Protein AF-0000000081287206 (afdb_homodimer)

Nearest PDB structures (foldseek):
  1ydu-assembly1_A  TM=5.082E-01  e=2.421E-03  Arabidopsis thaliana
  1n7r-assembly1_A  TM=4.138E-01  e=2.067E+00  Streptococcus pneumoniae
  1n7n-assembly1_A  TM=4.144E-01  e=3.505E+00  Streptococcus pneumoniae
  1n7o-assembly1_A  TM=3.580E-01  e=2.192E+00  Streptococcus pneumoniae
  1n7q-assembly1_A  TM=4.158E-01  e=3.941E+00  Streptococcus pneumoniae

Sequence (354 aa):
MTSVLGLLCLFPLLIFSCCAGSWPEEDTPSVYEALAQYDFPVGLLPEGATGYDLNPSTGEFSAYLKGTCTFMLANTFHLKYESTMSGIITKDRLENLRGVHVKLVRLWLRIKEVRRDGDYLVFSVGFTTANFPVKDFSESPRCGCGFSCIDVAAEDDTGIDQNWQNLYVFMNSTVHFMTSVLGLLCLFPLLIFSCCAGSWPEEDTPSVYEALAQYDFPVGLLPEGATGYDLNPSTGEFSAYLKGTCTFMLANTFHLKYESTMSGIITKDRLENLRGVHVKLVRLWLRIKEVRRDGDYLVFSVGFTTANFPVKDFSESPRCGCGFSCIDVAAEDDTGIDQNWQNLYVFMNSTVHF

Structure (mmCIF, N/CA/C/O backbone):
data_AF-0000000081287206-model_v1
#
loop_
_entity.id
_entity.type
_entity.pdbx_description
1 polymer OLC1v1035646C1
#
loop_
_atom_site.group_PDB
_atom_site.id
_atom_site.type_symbol
_atom_site.label_atom_id
_atom_site.label_alt_id
_atom_site.label_comp_id
_atom_site.label_asym_id
_atom_site.label_entity_id
_atom_site.label_seq_id
_atom_site.pdbx_PDB_ins_code
_atom_site.Cartn_x
_atom_site.Cartn_y
_atom_site.Cartn_z
_atom_site.occupancy
_atom_site.B_iso_or_equiv
_atom_site.auth_seq_id
_atom_site.auth_comp_id
_atom_site.auth_asym_id
_atom_site.auth_atom_id
_atom_site.pdbx_PDB_model_num
ATOM 1 N N . MET A 1 1 ? 52.469 90.438 2.363 1 35.66 1 MET A N 1
ATOM 2 C CA . MET A 1 1 ? 52.281 89.312 3.283 1 35.66 1 MET A CA 1
ATOM 3 C C . MET A 1 1 ? 50.812 89.188 3.666 1 35.66 1 MET A C 1
ATOM 5 O O . MET A 1 1 ? 50.375 89.625 4.746 1 35.66 1 MET A O 1
ATOM 9 N N . THR A 1 2 ? 49.875 89.5 2.699 1 46.41 2 THR A N 1
ATOM 10 C CA . THR A 1 2 ? 48.438 89.562 2.875 1 46.41 2 THR A CA 1
ATOM 11 C C . THR A 1 2 ? 47.875 88.188 3.258 1 46.41 2 THR A C 1
ATOM 13 O O . THR A 1 2 ? 48.25 87.188 2.672 1 46.41 2 THR A O 1
ATOM 16 N N . SER A 1 3 ? 47.594 88 4.609 1 44.81 3 SER A N 1
ATOM 17 C CA . SER A 1 3 ? 47.062 86.875 5.367 1 44.81 3 SER A CA 1
ATOM 18 C C . SER A 1 3 ? 45.688 86.5 4.898 1 44.81 3 SER A C 1
ATOM 20 O O . SER A 1 3 ? 44.75 87.312 4.957 1 44.81 3 SER A O 1
ATOM 22 N N . VAL A 1 4 ? 45.562 85.75 3.768 1 46.06 4 VAL A N 1
ATOM 23 C CA . VAL A 1 4 ? 44.25 85.312 3.24 1 46.06 4 VAL A CA 1
ATOM 24 C C . VAL A 1 4 ? 43.562 84.375 4.266 1 46.06 4 VAL A C 1
ATOM 26 O O . VAL A 1 4 ? 44.094 83.375 4.645 1 46.06 4 VAL A O 1
ATOM 29 N N . LEU A 1 5 ? 42.875 85 5.262 1 43.88 5 LEU A N 1
ATOM 30 C CA . LEU A 1 5 ? 42.031 84.312 6.238 1 43.88 5 LEU A CA 1
ATOM 31 C C . LEU A 1 5 ? 41.031 83.375 5.543 1 43.88 5 LEU A C 1
ATOM 33 O O . LEU A 1 5 ? 40.188 83.875 4.777 1 43.88 5 LEU A O 1
ATOM 37 N N . GLY A 1 6 ? 41.438 82.25 5.012 1 44.09 6 GLY A N 1
ATOM 38 C CA . GLY A 1 6 ? 40.531 81.312 4.41 1 44.09 6 GLY A CA 1
ATOM 39 C C . GLY A 1 6 ? 39.375 80.875 5.34 1 44.09 6 GLY A C 1
ATOM 40 O O . GLY A 1 6 ? 39.625 80.438 6.465 1 44.09 6 GLY A O 1
ATOM 41 N N . LEU A 1 7 ? 38.219 81.562 5.215 1 43.78 7 LEU A N 1
ATOM 42 C CA . LEU A 1 7 ? 36.969 81.188 5.918 1 43.78 7 LEU A CA 1
ATOM 43 C C . LEU A 1 7 ? 36.594 79.75 5.699 1 43.78 7 LEU A C 1
ATOM 45 O O . LEU A 1 7 ? 36.312 79.312 4.57 1 43.78 7 LEU A O 1
ATOM 49 N N . LEU A 1 8 ? 37.156 78.812 6.473 1 43.09 8 LEU A N 1
ATOM 50 C CA . LEU A 1 8 ? 36.781 77.438 6.5 1 43.09 8 LEU A CA 1
ATOM 51 C C . LEU A 1 8 ? 35.312 77.25 6.824 1 43.09 8 LEU A C 1
ATOM 53 O O . LEU A 1 8 ? 34.844 77.625 7.91 1 43.09 8 LEU A O 1
ATOM 57 N N . CYS A 1 9 ? 34.406 77.438 5.801 1 41.75 9 CYS A N 1
ATOM 58 C CA . CYS A 1 9 ? 33 77.125 5.98 1 41.75 9 CYS A CA 1
ATOM 59 C C . CYS A 1 9 ? 32.812 75.75 6.516 1 41.75 9 CYS A C 1
ATOM 61 O O . CYS A 1 9 ? 33.25 74.75 5.898 1 41.75 9 CYS A O 1
ATOM 63 N N . LEU A 1 10 ? 32.688 75.625 7.797 1 42.06 10 LEU A N 1
ATOM 64 C CA . LEU A 1 10 ? 32.281 74.375 8.492 1 42.06 10 LEU A CA 1
ATOM 65 C C . LEU A 1 10 ? 30.906 73.938 7.98 1 42.06 10 LEU A C 1
ATOM 67 O O . LEU A 1 10 ? 29.891 74.562 8.203 1 42.06 10 LEU A O 1
ATOM 71 N N . PHE A 1 11 ? 30.875 73.312 6.777 1 42.66 11 PHE A N 1
ATOM 72 C CA . PHE A 1 11 ? 29.625 72.688 6.371 1 42.66 11 PHE A CA 1
ATOM 73 C C . PHE A 1 11 ? 29.156 71.688 7.43 1 42.66 11 PHE A C 1
ATOM 75 O O . PHE A 1 11 ? 29.906 70.812 7.852 1 42.66 11 PHE A O 1
ATOM 82 N N . PRO A 1 12 ? 28.047 72.062 8.18 1 47.31 12 PRO A N 1
ATOM 83 C CA . PRO A 1 12 ? 27.531 71.062 9.078 1 47.31 12 PRO A CA 1
ATOM 84 C C . PRO A 1 12 ? 27.141 69.75 8.352 1 47.31 12 PRO A C 1
ATOM 86 O O . PRO A 1 12 ? 26.406 69.812 7.367 1 47.31 12 PRO A O 1
ATOM 89 N N . LEU A 1 13 ? 28 68.75 8.375 1 44.97 13 LEU A N 1
ATOM 90 C CA . LEU A 1 13 ? 27.609 67.375 7.961 1 44.97 13 LEU A CA 1
ATOM 91 C C . LEU A 1 13 ? 26.328 66.938 8.68 1 44.97 13 LEU A C 1
ATOM 93 O O . LEU A 1 13 ? 26.344 66.812 9.906 1 44.97 13 LEU A O 1
ATOM 97 N N . LEU A 1 14 ? 25.141 67.438 8.148 1 42.5 14 LEU A N 1
ATOM 98 C CA . LEU A 1 14 ? 23.906 66.812 8.633 1 42.5 14 LEU A CA 1
ATOM 99 C C . LEU A 1 14 ? 23.969 65.312 8.562 1 42.5 14 LEU A C 1
ATOM 101 O O . LEU A 1 14 ? 24.078 64.75 7.477 1 42.5 14 LEU A O 1
ATOM 105 N N . ILE A 1 15 ? 24.469 64.688 9.594 1 43.66 15 ILE A N 1
ATOM 106 C CA . ILE A 1 15 ? 24.328 63.25 9.766 1 43.66 15 ILE A CA 1
ATOM 107 C C . ILE A 1 15 ? 22.844 62.875 9.703 1 43.66 15 ILE A C 1
ATOM 109 O O . ILE A 1 15 ? 22.062 63.281 10.562 1 43.66 15 ILE A O 1
ATOM 113 N N . PHE A 1 16 ? 22.281 62.719 8.484 1 39.78 16 PHE A N 1
ATOM 114 C CA . PHE A 1 16 ? 20.984 62.031 8.375 1 39.78 16 PHE A CA 1
ATOM 115 C C . PHE A 1 16 ? 21 60.719 9.141 1 39.78 16 PHE A C 1
ATOM 117 O O . PHE A 1 16 ? 21.75 59.812 8.805 1 39.78 16 PHE A O 1
ATOM 124 N N . SER A 1 17 ? 20.656 60.781 10.391 1 39.03 17 SER A N 1
ATOM 125 C CA . SER A 1 17 ? 20.344 59.531 11.094 1 39.03 17 SER A CA 1
ATOM 126 C C . SER A 1 17 ? 19.328 58.688 10.312 1 39.03 17 SER A C 1
ATOM 128 O O . SER A 1 17 ? 18.219 59.156 10.07 1 39.03 17 SER A O 1
ATOM 130 N N . CYS A 1 18 ? 19.797 57.906 9.367 1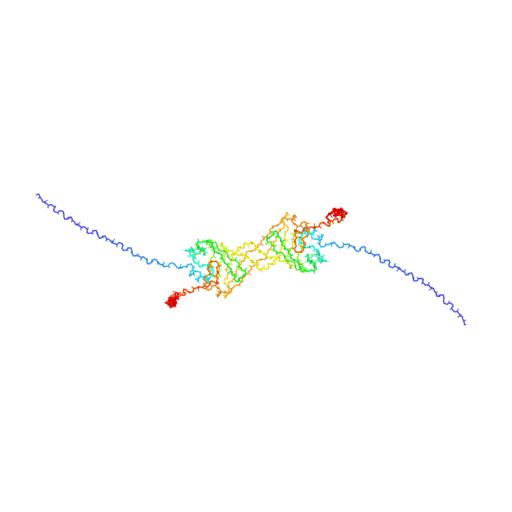 38.59 18 CYS A N 1
ATOM 131 C CA . CYS A 1 18 ? 18.922 56.875 8.82 1 38.59 18 CYS A CA 1
ATOM 132 C C . CYS A 1 18 ? 18.172 56.156 9.938 1 38.59 18 CYS A C 1
ATOM 134 O O . CYS A 1 18 ? 18.797 55.5 10.773 1 38.59 18 CYS A O 1
ATOM 136 N N . CYS A 1 19 ? 17.141 56.781 10.445 1 39.41 19 CYS A N 1
ATOM 137 C CA . CYS A 1 19 ? 16.219 56 11.266 1 39.41 19 CYS A CA 1
ATOM 138 C C . CYS A 1 19 ? 15.922 54.656 10.602 1 39.41 19 CYS A C 1
ATOM 140 O O . CYS A 1 19 ? 15.391 54.594 9.492 1 39.41 19 CYS A O 1
ATOM 142 N N . ALA A 1 20 ? 16.781 53.625 10.781 1 39.38 20 ALA A N 1
ATOM 143 C CA . ALA A 1 20 ? 16.359 52.281 10.508 1 39.38 20 ALA A CA 1
ATOM 144 C C . ALA A 1 20 ? 14.953 52 11.062 1 39.38 20 ALA A C 1
ATOM 146 O O . ALA A 1 20 ? 14.75 52 12.281 1 39.38 20 ALA A O 1
ATOM 147 N N . GLY A 1 21 ? 13.938 52.625 10.445 1 38.56 21 GLY A N 1
ATOM 148 C CA . GLY A 1 21 ? 12.641 52.094 10.812 1 38.56 21 GLY A CA 1
ATOM 149 C C . GLY A 1 21 ? 12.641 50.562 10.898 1 38.56 21 GLY A C 1
ATOM 150 O O . GLY A 1 21 ? 13.188 49.906 10.031 1 38.56 21 GLY A O 1
ATOM 151 N N . SER A 1 22 ? 12.68 50.062 12.078 1 38.56 22 SER A N 1
ATOM 152 C CA . SER A 1 22 ? 12.344 48.656 12.219 1 38.56 22 SER A CA 1
ATOM 153 C C . SER A 1 22 ? 11.164 48.281 11.328 1 38.56 22 SER A C 1
ATOM 155 O O . SER A 1 22 ? 10.07 48.844 11.477 1 38.56 22 SER A O 1
ATOM 157 N N . TRP A 1 23 ? 11.344 48.156 9.992 1 41.16 23 TRP A N 1
ATOM 158 C CA . TRP A 1 23 ? 10.219 47.5 9.328 1 41.16 23 TRP A CA 1
ATOM 159 C C . TRP A 1 23 ? 9.547 46.469 10.258 1 41.16 23 TRP A C 1
ATOM 161 O O . TRP A 1 23 ? 10.227 45.812 11.039 1 41.16 23 TRP A O 1
ATOM 171 N N . PRO A 1 24 ? 8.398 46.719 10.758 1 41.56 24 PRO A N 1
ATOM 172 C CA . PRO A 1 24 ? 7.793 45.625 11.5 1 41.56 24 PRO A CA 1
ATOM 173 C C . PRO A 1 24 ? 8.172 44.25 10.945 1 41.56 24 PRO A C 1
ATOM 175 O O . PRO A 1 24 ? 8.328 44.094 9.727 1 41.56 24 PRO A O 1
ATOM 178 N N . GLU A 1 25 ? 9.141 43.5 11.477 1 44.5 25 GLU A N 1
ATOM 179 C CA . GLU A 1 25 ? 9.266 42.094 11.094 1 44.5 25 GLU A CA 1
ATOM 180 C C . GLU A 1 25 ? 7.938 41.531 10.57 1 44.5 25 GLU A C 1
ATOM 182 O O . GLU A 1 25 ? 6.961 41.438 11.312 1 44.5 25 GLU A O 1
ATOM 187 N N . GLU A 1 26 ? 7.324 42 9.555 1 49.69 26 GLU A N 1
ATOM 188 C CA . GLU A 1 26 ? 6.117 41.406 8.984 1 49.69 26 GLU A CA 1
ATOM 189 C C . GLU A 1 26 ? 5.977 39.938 9.391 1 49.69 26 GLU A C 1
ATOM 191 O O . GLU A 1 26 ? 6.891 39.156 9.172 1 49.69 26 GLU A O 1
ATOM 196 N N . ASP A 1 27 ? 5.375 39.594 10.492 1 64.88 27 ASP A N 1
ATOM 197 C CA . ASP A 1 27 ? 5.164 38.344 11.219 1 64.88 27 ASP A CA 1
ATOM 198 C C . ASP A 1 27 ? 4.891 37.188 10.258 1 64.88 27 ASP A C 1
ATOM 200 O O . ASP A 1 27 ? 3.883 37.188 9.547 1 64.88 27 ASP A O 1
ATOM 204 N N . THR A 1 28 ? 5.812 36.594 9.539 1 79.88 28 THR A N 1
ATOM 205 C CA . THR A 1 28 ? 5.668 35.438 8.664 1 79.88 28 THR A CA 1
ATOM 206 C C . THR A 1 28 ? 4.746 34.406 9.297 1 79.88 28 THR A C 1
ATOM 208 O O . THR A 1 28 ? 4.902 34.062 10.469 1 79.88 28 THR A O 1
ATOM 211 N N . PRO A 1 29 ? 3.613 34.219 8.586 1 92.06 29 PRO A N 1
ATOM 212 C CA . PRO A 1 29 ? 2.705 33.188 9.109 1 92.06 29 PRO A CA 1
ATOM 213 C C . PRO A 1 29 ? 3.422 31.891 9.484 1 92.06 29 PRO A C 1
ATOM 215 O O . PRO A 1 29 ? 4.48 31.594 8.93 1 92.06 29 PRO A O 1
ATOM 218 N N . SER A 1 30 ? 2.924 31.25 10.531 1 95.19 30 SER A N 1
ATOM 219 C CA . SER A 1 30 ? 3.426 29.922 10.852 1 95.19 30 SER A CA 1
ATOM 220 C C . SER A 1 30 ? 3.141 28.938 9.727 1 95.19 30 SER A C 1
ATOM 222 O O . SER A 1 30 ? 2.328 29.219 8.844 1 95.19 30 SER A O 1
ATOM 224 N N . VAL A 1 31 ? 3.799 27.875 9.742 1 97.12 31 VAL A N 1
ATOM 225 C CA . VAL A 1 31 ? 3.572 26.859 8.727 1 97.12 31 VAL A CA 1
ATOM 226 C C . VAL A 1 31 ? 2.127 26.375 8.789 1 97.12 31 VAL A C 1
ATOM 228 O O . VAL A 1 31 ? 1.52 26.062 7.766 1 97.12 31 VAL A O 1
ATOM 231 N N . TYR A 1 32 ? 1.53 26.328 9.953 1 97.56 32 TYR A N 1
ATOM 232 C CA . TYR A 1 32 ? 0.148 25.906 10.141 1 97.56 32 TYR A CA 1
ATOM 233 C C . TYR A 1 32 ? -0.819 26.906 9.508 1 97.56 32 TYR A C 1
ATOM 235 O O . TYR A 1 32 ? -1.785 26.5 8.852 1 97.56 32 TYR A O 1
ATOM 243 N N . GLU A 1 33 ? -0.513 28.141 9.734 1 96.19 33 GLU A N 1
ATOM 244 C CA . GLU A 1 33 ? -1.31 29.188 9.086 1 96.19 33 GLU A CA 1
ATOM 245 C C . GLU A 1 33 ? -1.146 29.141 7.57 1 96.19 33 GLU A C 1
ATOM 247 O O . GLU A 1 33 ? -2.105 29.375 6.828 1 96.19 33 GLU A O 1
ATOM 252 N N . ALA A 1 34 ? 0.049 28.922 7.188 1 96.25 34 ALA A N 1
ATOM 253 C CA . ALA A 1 34 ? 0.295 28.828 5.75 1 96.25 34 ALA A CA 1
ATOM 254 C C . ALA A 1 34 ? -0.522 27.688 5.141 1 96.25 34 ALA A C 1
ATOM 256 O O . ALA A 1 34 ? -1.119 27.844 4.074 1 96.25 34 ALA A O 1
ATOM 257 N N . LEU A 1 35 ? -0.544 26.5 5.758 1 97.31 35 LEU A N 1
ATOM 258 C CA . LEU A 1 35 ? -1.351 25.375 5.297 1 97.31 35 LEU A CA 1
ATOM 259 C C . LEU A 1 35 ? -2.814 25.766 5.156 1 97.31 35 LEU A C 1
ATOM 261 O O . LEU A 1 35 ? -3.463 25.438 4.164 1 97.31 35 LEU A O 1
ATOM 265 N N . ALA A 1 36 ? -3.287 26.547 6.117 1 96.62 36 ALA A N 1
ATOM 266 C CA . ALA A 1 36 ? -4.688 26.953 6.125 1 96.62 36 ALA A CA 1
ATOM 267 C C . ALA A 1 36 ? -5.004 27.844 4.93 1 96.62 36 ALA A C 1
ATOM 269 O O . ALA A 1 36 ? -6.113 27.812 4.395 1 96.62 36 ALA A O 1
ATOM 270 N N . GLN A 1 37 ? -4.078 28.641 4.551 1 95.81 37 GLN A N 1
ATOM 271 C CA . GLN A 1 37 ? -4.273 29.516 3.406 1 95.81 37 GLN A CA 1
ATOM 272 C C . GLN A 1 37 ? -4.508 28.719 2.127 1 95.81 37 GLN A C 1
ATOM 274 O O . GLN A 1 37 ? -5.113 29.219 1.179 1 95.81 37 GLN A O 1
ATOM 279 N N . TYR A 1 38 ? -4.035 27.547 2.131 1 97.19 38 TYR A N 1
ATOM 280 C CA . TYR A 1 38 ? -4.223 26.688 0.966 1 97.19 38 TYR A CA 1
ATOM 281 C C . TYR A 1 38 ? -5.301 25.641 1.229 1 97.19 38 TYR A C 1
ATOM 283 O O . TYR A 1 38 ? -5.367 24.625 0.533 1 97.19 38 TYR A O 1
ATOM 291 N N . ASP A 1 39 ? -6.047 25.812 2.289 1 97.62 39 ASP A N 1
ATOM 292 C CA . ASP A 1 39 ? -7.246 25.047 2.641 1 97.62 39 ASP A CA 1
ATOM 293 C C . ASP A 1 39 ? -6.887 23.703 3.25 1 97.62 39 ASP A C 1
ATOM 295 O O . ASP A 1 39 ? -7.652 22.734 3.135 1 97.62 39 ASP A O 1
ATOM 299 N N . PHE A 1 40 ? -5.723 23.609 3.836 1 98.25 40 PHE A N 1
ATOM 300 C CA . PHE A 1 40 ? -5.355 22.406 4.555 1 98.25 40 PHE A CA 1
ATOM 301 C C . PHE A 1 40 ? -5.453 22.609 6.062 1 98.25 40 PHE A C 1
ATOM 303 O O . PHE A 1 40 ? -5.113 23.688 6.562 1 98.25 40 PHE A O 1
ATOM 310 N N . PRO A 1 41 ? -5.938 21.578 6.734 1 97.5 41 PRO A N 1
ATOM 311 C CA . PRO A 1 41 ? -5.996 21.688 8.195 1 97.5 41 PRO A CA 1
ATOM 312 C C . PRO A 1 41 ? -4.613 21.625 8.844 1 97.5 41 PRO A C 1
ATOM 314 O O . PRO A 1 41 ? -3.691 21.031 8.289 1 97.5 41 PRO A O 1
ATOM 317 N N . VAL A 1 42 ? -4.512 22.156 10 1 97.06 42 VAL A N 1
ATOM 318 C CA . VAL A 1 42 ? -3.236 22.219 10.703 1 97.06 42 VAL A CA 1
ATOM 319 C C . VAL A 1 42 ? -2.766 20.812 11.039 1 97.06 42 VAL A C 1
ATOM 321 O O . VAL A 1 42 ? -1.563 20.547 11.141 1 97.06 42 VAL A O 1
ATOM 324 N N . GLY A 1 43 ? -3.729 19.844 11.141 1 97.06 43 GLY A N 1
ATOM 325 C CA . GLY A 1 43 ? -3.439 18.484 11.562 1 97.06 43 GLY A CA 1
ATOM 326 C C . GLY A 1 43 ? -2.721 17.672 10.508 1 97.06 43 GLY A C 1
ATOM 327 O O . GLY A 1 43 ? -2.309 16.531 10.758 1 97.06 43 GLY A O 1
ATOM 328 N N . LEU A 1 44 ? -2.537 18.266 9.312 1 97.62 44 LEU A N 1
ATOM 329 C CA . LEU A 1 44 ? -1.744 17.609 8.281 1 97.62 44 LEU A CA 1
ATOM 330 C C . LEU A 1 44 ? -0.282 17.516 8.703 1 97.62 44 LEU A C 1
ATOM 332 O O . LEU A 1 44 ? 0.448 16.641 8.227 1 97.62 44 LEU A O 1
ATOM 336 N N . LEU A 1 45 ? 0.146 18.422 9.578 1 97.81 45 LEU A N 1
ATOM 337 C CA . LEU A 1 45 ? 1.509 18.438 10.102 1 97.81 45 LEU A CA 1
ATOM 338 C C . LEU A 1 45 ? 1.52 18.172 11.602 1 97.81 45 LEU A C 1
ATOM 340 O O . LEU A 1 45 ? 0.677 18.703 12.336 1 97.81 45 LEU A O 1
ATOM 344 N N . PRO A 1 46 ? 2.527 17.375 12.023 1 97.19 46 PRO A N 1
ATOM 345 C CA . PRO A 1 46 ? 2.682 17.219 13.469 1 97.19 46 PRO A CA 1
ATOM 346 C C . PRO A 1 46 ? 3.014 18.547 14.164 1 97.19 46 PRO A C 1
ATOM 348 O O . PRO A 1 46 ? 3.514 19.469 13.523 1 97.19 46 PRO A O 1
ATOM 351 N N . GLU A 1 47 ? 2.721 18.516 15.453 1 95.75 47 GLU A N 1
ATOM 352 C CA . GLU A 1 47 ? 3.113 19.672 16.25 1 95.75 47 GLU A CA 1
ATOM 353 C C . GLU A 1 47 ? 4.629 19.828 16.297 1 95.75 47 GLU A C 1
ATOM 355 O O . GLU A 1 47 ? 5.363 18.844 16.172 1 95.75 47 GLU A O 1
ATOM 360 N N . GLY A 1 48 ? 5.02 21.125 16.438 1 94.06 48 GLY A N 1
ATOM 361 C CA . GLY A 1 48 ? 6.426 21.359 16.734 1 94.06 48 GLY A CA 1
ATOM 362 C C . GLY A 1 48 ? 7.242 21.688 15.492 1 94.06 48 GLY A C 1
ATOM 363 O O . GLY A 1 48 ? 8.469 21.594 15.516 1 94.06 48 GLY A O 1
ATOM 364 N N . ALA A 1 49 ? 6.574 22.047 14.461 1 96.75 49 ALA A N 1
ATOM 365 C CA . ALA A 1 49 ? 7.316 22.484 13.281 1 96.75 49 ALA A CA 1
ATOM 366 C C . ALA A 1 49 ? 8.211 23.688 13.617 1 96.75 49 ALA A C 1
ATOM 368 O O . ALA A 1 49 ? 7.801 24.578 14.352 1 96.75 49 ALA A O 1
ATOM 369 N N . THR A 1 50 ? 9.414 23.703 13.078 1 96.44 50 THR A N 1
ATOM 370 C CA . THR A 1 50 ? 10.398 24.719 13.422 1 96.44 50 THR A CA 1
ATOM 371 C C . THR A 1 50 ? 10.461 25.797 12.352 1 96.44 50 THR A C 1
ATOM 373 O O . THR A 1 50 ? 11.047 26.859 12.562 1 96.44 50 THR A O 1
ATOM 376 N N . GLY A 1 51 ? 9.906 25.562 11.258 1 96.38 51 GLY A N 1
ATOM 377 C CA . GLY A 1 51 ? 9.922 26.531 10.164 1 96.38 51 GLY A CA 1
ATOM 378 C C . GLY A 1 51 ? 9.414 25.953 8.859 1 96.38 51 GLY A C 1
ATOM 379 O O . GLY A 1 51 ? 8.898 24.828 8.82 1 96.38 51 GLY A O 1
ATOM 380 N N . TYR A 1 52 ? 9.43 26.844 7.824 1 98.12 52 TYR A N 1
ATOM 381 C CA . TYR A 1 52 ? 9.016 26.391 6.496 1 98.12 52 TYR A CA 1
ATOM 382 C C . TYR A 1 52 ? 9.539 27.344 5.418 1 98.12 52 TYR A C 1
ATOM 384 O O . TYR A 1 52 ? 9.945 28.469 5.711 1 98.12 52 TYR A O 1
ATOM 392 N N . ASP A 1 53 ? 9.641 26.781 4.195 1 98 53 ASP A N 1
ATOM 393 C CA . ASP A 1 53 ? 9.867 27.547 2.973 1 98 53 ASP A CA 1
ATOM 394 C C . ASP A 1 53 ? 8.68 27.406 2.016 1 98 53 ASP A C 1
ATOM 396 O O . ASP A 1 53 ? 8.117 26.328 1.863 1 98 53 ASP A O 1
ATOM 400 N N . LEU A 1 54 ? 8.32 28.609 1.427 1 97.5 54 LEU A N 1
ATOM 401 C CA . LEU A 1 54 ? 7.238 28.609 0.446 1 97.5 54 LEU A CA 1
ATOM 402 C C . LEU A 1 54 ? 7.52 29.594 -0.678 1 97.5 54 LEU A C 1
ATOM 404 O O . LEU A 1 54 ? 7.809 30.766 -0.42 1 97.5 54 LEU A O 1
ATOM 408 N N . ASN A 1 55 ? 7.492 29.062 -1.85 1 97.31 55 ASN A N 1
ATOM 409 C CA . ASN A 1 55 ? 7.492 29.906 -3.041 1 97.31 55 ASN A CA 1
ATOM 410 C C . ASN A 1 55 ? 6.09 30.031 -3.633 1 97.31 55 ASN A C 1
ATOM 412 O O . ASN A 1 55 ? 5.605 29.125 -4.297 1 97.31 55 ASN A O 1
ATOM 416 N N . PRO A 1 56 ? 5.484 31.109 -3.393 1 93.81 56 PRO A N 1
ATOM 417 C CA . PRO A 1 56 ? 4.086 31.219 -3.807 1 93.81 56 PRO A CA 1
ATOM 418 C C . PRO A 1 56 ? 3.91 31.172 -5.32 1 93.81 56 PRO A C 1
ATOM 420 O O . PRO A 1 56 ? 2.822 30.859 -5.809 1 93.81 56 PRO A O 1
ATOM 423 N N . SER A 1 57 ? 4.902 31.438 -6.055 1 95.31 57 SER A N 1
ATOM 424 C CA . SER A 1 57 ? 4.816 31.453 -7.512 1 95.31 57 SER A CA 1
ATOM 425 C C . SER A 1 57 ? 4.82 30.031 -8.07 1 95.31 57 SER A C 1
ATOM 427 O O . SER A 1 57 ? 4.109 29.734 -9.039 1 95.31 57 SER A O 1
ATOM 429 N N . THR A 1 58 ? 5.559 29.172 -7.441 1 96.31 58 THR A N 1
ATOM 430 C CA . THR A 1 58 ? 5.703 27.828 -7.969 1 96.31 58 THR A CA 1
ATOM 431 C C . THR A 1 58 ? 4.93 26.828 -7.117 1 96.31 58 THR A C 1
ATOM 433 O O . THR A 1 58 ? 4.633 25.719 -7.566 1 96.31 58 THR A O 1
ATOM 436 N N . GLY A 1 59 ? 4.699 27.203 -5.926 1 97.5 59 GLY A N 1
ATOM 437 C CA . GLY A 1 59 ? 4.039 26.312 -4.992 1 97.5 59 GLY A CA 1
ATOM 438 C C . GLY A 1 59 ? 5.004 25.438 -4.211 1 97.5 59 GLY A C 1
ATOM 439 O O . GLY A 1 59 ? 4.59 24.656 -3.354 1 97.5 59 GLY A O 1
ATOM 440 N N . GLU A 1 60 ? 6.301 25.531 -4.57 1 98.38 60 GLU A N 1
ATOM 441 C CA . GLU A 1 60 ? 7.293 24.734 -3.846 1 98.38 60 GLU A CA 1
ATOM 442 C C . GLU A 1 60 ? 7.223 25 -2.346 1 98.38 60 GLU A C 1
ATOM 444 O O . GLU A 1 60 ? 7.254 26.156 -1.916 1 98.38 60 GLU A O 1
ATOM 449 N N . PHE A 1 61 ? 7.113 23.953 -1.602 1 98.06 61 PHE A N 1
ATOM 450 C CA . PHE A 1 61 ? 6.844 24.047 -0.172 1 98.06 61 PHE A CA 1
ATOM 451 C C . PHE A 1 61 ? 7.684 23.047 0.61 1 98.06 61 PHE A C 1
ATOM 453 O O . PHE A 1 61 ? 7.844 21.906 0.189 1 98.06 61 PHE A O 1
ATOM 460 N N . SER A 1 62 ? 8.242 23.438 1.719 1 98.56 62 SER A N 1
ATOM 461 C CA . SER A 1 62 ? 8.922 22.562 2.67 1 98.56 62 SER A CA 1
ATOM 462 C C . SER A 1 62 ? 8.594 22.953 4.109 1 98.56 62 SER A C 1
ATOM 464 O O . SER A 1 62 ? 8.594 24.141 4.449 1 98.56 62 SER A O 1
ATOM 466 N N . ALA A 1 63 ? 8.305 22 4.875 1 98.5 63 ALA A N 1
ATOM 467 C CA . ALA A 1 63 ? 8.125 22.188 6.312 1 98.5 63 ALA A CA 1
ATOM 468 C C . ALA A 1 63 ? 9.188 21.422 7.098 1 98.5 63 ALA A C 1
ATOM 470 O O . ALA A 1 63 ? 9.586 20.312 6.703 1 98.5 63 ALA A O 1
ATOM 471 N N . TYR A 1 64 ? 9.625 21.984 8.18 1 98.44 64 TYR A N 1
ATOM 472 C CA . TYR A 1 64 ? 10.727 21.422 8.961 1 98.44 64 TYR A CA 1
ATOM 473 C C . TYR A 1 64 ? 10.258 21.031 10.359 1 98.44 64 TYR A C 1
ATOM 475 O O . TYR A 1 64 ? 9.57 21.812 11.023 1 98.44 64 TYR A O 1
ATOM 483 N N . LEU A 1 65 ? 10.641 19.844 10.742 1 97.56 65 LEU A N 1
ATOM 484 C CA . LEU A 1 65 ? 10.414 19.328 12.086 1 97.56 65 LEU A CA 1
ATOM 485 C C . LEU A 1 65 ? 11.734 19.141 12.82 1 97.56 65 LEU A C 1
ATOM 487 O O . LEU A 1 65 ? 12.805 19.172 12.203 1 97.56 65 LEU A O 1
ATOM 491 N N . LYS A 1 66 ? 11.594 19.062 14.156 1 95.62 66 LYS A N 1
ATOM 492 C CA . LYS A 1 66 ? 12.797 18.891 14.969 1 95.62 66 LYS A CA 1
ATOM 493 C C . LYS A 1 66 ? 13.453 17.531 14.711 1 95.62 66 LYS A C 1
ATOM 495 O O . LYS A 1 66 ? 14.664 17.391 14.883 1 95.62 66 LYS A O 1
ATOM 500 N N . GLY A 1 67 ? 12.719 16.562 14.367 1 96.75 67 GLY A N 1
ATOM 501 C CA . GLY A 1 67 ? 13.148 15.203 14.086 1 96.75 67 GLY A CA 1
ATOM 502 C C . GLY A 1 67 ? 12.062 14.359 13.445 1 96.75 67 GLY A C 1
ATOM 503 O O . GLY A 1 67 ? 11.031 14.891 13.016 1 96.75 67 GLY A O 1
ATOM 504 N N . THR A 1 68 ? 12.406 13.164 13.25 1 97.88 68 THR A N 1
ATOM 505 C CA . THR A 1 68 ? 11.406 12.234 12.734 1 97.88 68 THR A CA 1
ATOM 506 C C . THR A 1 68 ? 10.242 12.109 13.703 1 97.88 68 THR A C 1
ATOM 508 O O . THR A 1 68 ? 10.438 12.055 14.922 1 97.88 68 THR A O 1
ATOM 511 N N . CYS A 1 69 ? 9.117 12.078 13.164 1 98 69 CYS A N 1
ATOM 512 C CA . CYS A 1 69 ? 7.902 11.945 13.961 1 98 69 CYS A CA 1
ATOM 513 C C . CYS A 1 69 ? 7.066 10.758 13.492 1 98 69 CYS A C 1
ATOM 515 O O . CYS A 1 69 ? 6.797 10.617 12.297 1 98 69 CYS A O 1
ATOM 517 N N . THR A 1 70 ? 6.66 9.891 14.414 1 97.06 70 THR A N 1
ATOM 518 C CA . THR A 1 70 ? 5.793 8.758 14.102 1 97.06 70 THR A CA 1
ATOM 519 C C . THR A 1 70 ? 4.578 8.742 15.023 1 97.06 70 THR A C 1
ATOM 521 O O . THR A 1 70 ? 4.664 9.148 16.188 1 97.06 70 THR A O 1
ATOM 524 N N . PHE A 1 71 ? 3.469 8.305 14.477 1 94.44 71 PHE A N 1
ATOM 525 C CA . PHE A 1 71 ? 2.27 8.109 15.281 1 94.44 71 PHE A CA 1
ATOM 526 C C . PHE A 1 71 ? 1.26 7.238 14.547 1 94.44 71 PHE A C 1
ATOM 528 O O . PHE A 1 71 ? 1.407 6.98 13.344 1 94.44 71 PHE A O 1
ATOM 535 N N . MET A 1 72 ? 0.251 6.816 15.297 1 92.25 72 MET A N 1
ATOM 536 C CA . MET A 1 72 ? -0.815 5.996 14.734 1 92.25 72 MET A CA 1
ATOM 537 C C . MET A 1 72 ? -2.02 6.855 14.359 1 92.25 72 MET A C 1
ATOM 539 O O . MET A 1 72 ? -2.418 7.738 15.117 1 92.25 72 MET A O 1
ATOM 543 N N . LEU A 1 73 ? -2.467 6.703 13.164 1 90.75 73 LEU A N 1
ATOM 544 C CA . LEU A 1 73 ? -3.705 7.328 12.719 1 90.75 73 LEU A CA 1
ATOM 545 C C . LEU A 1 73 ? -4.828 6.301 12.609 1 90.75 73 LEU A C 1
ATOM 547 O O . LEU A 1 73 ? -4.664 5.262 11.969 1 90.75 73 LEU A O 1
ATOM 551 N N . ALA A 1 74 ? -5.945 6.566 13.273 1 84.94 74 ALA A N 1
ATOM 552 C CA . ALA A 1 74 ? -7.152 5.742 13.203 1 84.94 74 ALA A CA 1
ATOM 553 C C . ALA A 1 74 ? -6.848 4.297 13.578 1 84.94 74 ALA A C 1
ATOM 555 O O . ALA A 1 74 ? -7.441 3.367 13.023 1 84.94 74 ALA A O 1
ATOM 556 N N . ASN A 1 75 ? -5.824 4.043 14.281 1 81.19 75 ASN A N 1
ATOM 557 C CA . ASN A 1 75 ? -5.445 2.732 14.805 1 81.19 75 ASN A CA 1
ATOM 558 C C . ASN A 1 75 ? -5.082 1.769 13.672 1 81.19 75 ASN A C 1
ATOM 560 O O . ASN A 1 75 ? -5.031 0.555 13.883 1 81.19 75 ASN A O 1
ATOM 564 N N . THR A 1 76 ? -4.941 2.252 12.523 1 83.56 76 THR A N 1
ATOM 565 C CA . THR A 1 76 ? -4.719 1.385 11.375 1 83.56 76 THR A CA 1
ATOM 566 C C . THR A 1 76 ? -3.492 1.841 10.586 1 83.56 76 THR A C 1
ATOM 568 O O . THR A 1 76 ? -2.758 1.017 10.039 1 83.56 76 THR A O 1
ATOM 571 N N . PHE A 1 77 ? -3.219 3.088 10.703 1 90.19 77 PHE A N 1
ATOM 572 C CA . PHE A 1 77 ? -2.145 3.656 9.898 1 90.19 77 PHE A CA 1
ATOM 573 C C . PHE A 1 77 ? -1.018 4.172 10.781 1 90.19 77 PHE A C 1
ATOM 575 O O . PHE A 1 77 ? -1.248 4.988 11.68 1 90.19 77 PHE A O 1
ATOM 582 N N . HIS A 1 78 ? 0.122 3.645 10.531 1 92.56 78 HIS A N 1
ATOM 583 C CA . HIS A 1 78 ? 1.315 4.23 11.133 1 92.56 78 HIS A CA 1
ATOM 584 C C . HIS A 1 78 ? 1.942 5.27 10.211 1 92.56 78 HIS A C 1
ATOM 586 O O . HIS A 1 78 ? 2.385 4.938 9.102 1 92.56 78 HIS A O 1
ATOM 592 N N . LEU A 1 79 ? 1.968 6.48 10.766 1 96 79 LEU A N 1
ATOM 593 C CA . LEU A 1 79 ? 2.512 7.57 9.961 1 96 79 LEU A CA 1
ATOM 594 C C . LEU A 1 79 ? 3.92 7.934 10.422 1 96 79 LEU A C 1
ATOM 596 O O . LEU A 1 79 ? 4.211 7.922 11.617 1 96 79 LEU A O 1
ATOM 600 N N . LYS A 1 80 ? 4.738 8.25 9.43 1 97.25 80 LYS A N 1
ATOM 601 C CA . LYS A 1 80 ? 6.102 8.711 9.672 1 97.25 80 LYS A CA 1
ATOM 602 C C . LYS A 1 80 ? 6.402 9.984 8.883 1 97.25 80 LYS A C 1
ATOM 604 O O . LYS A 1 80 ? 6.234 10.008 7.66 1 97.25 80 LYS A O 1
ATOM 609 N N . TYR A 1 81 ? 6.785 10.938 9.617 1 97.94 81 TYR A N 1
ATOM 610 C CA . TYR A 1 81 ? 7.324 12.172 9.047 1 97.94 81 TYR A CA 1
ATOM 611 C C . TYR A 1 81 ? 8.836 12.25 9.242 1 97.94 81 TYR A C 1
ATOM 613 O O . TYR A 1 81 ? 9.328 12.102 10.359 1 97.94 81 TYR A O 1
ATOM 621 N N . GLU A 1 82 ? 9.43 12.508 8.125 1 98.19 82 GLU A N 1
ATOM 622 C CA . GLU A 1 82 ? 10.844 12.867 8.242 1 98.19 82 GLU A CA 1
ATOM 623 C C . GLU A 1 82 ? 11 14.297 8.758 1 98.19 82 GLU A C 1
ATOM 625 O O . GLU A 1 82 ? 10.016 15.016 8.93 1 98.19 82 GLU A O 1
ATOM 630 N N . SER A 1 83 ? 12.273 14.68 9.023 1 98.19 83 SER A N 1
ATOM 631 C CA . SER A 1 83 ? 12.531 16.031 9.539 1 98.19 83 SER A CA 1
ATOM 632 C C . SER A 1 83 ? 12.117 17.094 8.531 1 98.19 83 SER A C 1
ATOM 634 O O . SER A 1 83 ? 11.898 18.25 8.898 1 98.19 83 SER A O 1
ATOM 636 N N . THR A 1 84 ? 12.086 16.688 7.328 1 98.31 84 THR A N 1
ATOM 637 C CA . THR A 1 84 ? 11.633 17.609 6.281 1 98.31 84 THR A CA 1
ATOM 638 C C . THR A 1 84 ? 10.516 16.969 5.457 1 98.31 84 THR A C 1
ATOM 640 O O . THR A 1 84 ? 10.656 15.844 4.977 1 98.31 84 THR A O 1
ATOM 643 N N . MET A 1 85 ? 9.422 17.625 5.402 1 98.25 85 MET A N 1
ATOM 644 C CA . MET A 1 85 ? 8.352 17.297 4.465 1 98.25 85 MET A CA 1
ATOM 645 C C . MET A 1 85 ? 8.297 18.312 3.328 1 98.25 85 MET A C 1
ATOM 647 O O . MET A 1 85 ? 8.258 19.531 3.57 1 98.25 85 MET A O 1
ATOM 651 N N . SER A 1 86 ? 8.281 17.875 2.078 1 98.5 86 SER A N 1
ATOM 652 C CA . SER A 1 86 ? 8.289 18.812 0.96 1 98.5 86 SER A CA 1
ATOM 653 C C . SER A 1 86 ? 7.324 18.359 -0.136 1 98.5 86 SER A C 1
ATOM 655 O O . SER A 1 86 ? 6.855 17.219 -0.135 1 98.5 86 SER A O 1
ATOM 657 N N . GLY A 1 87 ? 7.012 19.344 -1.024 1 98.44 87 GLY A N 1
ATOM 658 C CA . GLY A 1 87 ? 6.133 19.094 -2.16 1 98.44 87 GLY A CA 1
ATOM 659 C C . GLY A 1 87 ? 5.75 20.359 -2.9 1 98.44 87 GLY A C 1
ATOM 660 O O . GLY A 1 87 ? 6.457 21.375 -2.818 1 98.44 87 GLY A O 1
ATOM 661 N N . ILE A 1 88 ? 4.781 20.25 -3.752 1 98.56 88 ILE A N 1
ATOM 662 C CA . ILE A 1 88 ? 4.18 21.375 -4.457 1 98.56 88 ILE A CA 1
ATOM 663 C C . ILE A 1 88 ? 2.77 21.625 -3.926 1 98.56 88 ILE A C 1
ATOM 665 O O . ILE A 1 88 ? 1.897 20.75 -4.039 1 98.56 88 ILE A O 1
ATOM 669 N N . ILE A 1 89 ? 2.574 22.781 -3.363 1 98.12 89 ILE A N 1
ATOM 670 C CA . ILE A 1 89 ? 1.293 23.078 -2.729 1 98.12 89 ILE A CA 1
ATOM 671 C C . ILE A 1 89 ? 0.502 24.047 -3.594 1 98.12 89 ILE A C 1
ATOM 673 O O . ILE A 1 89 ? 1.054 25.031 -4.09 1 98.12 89 ILE A O 1
ATOM 677 N N . THR A 1 90 ? -0.664 23.734 -3.922 1 97.5 90 THR A N 1
ATOM 678 C CA . THR A 1 90 ? -1.701 24.578 -4.488 1 97.5 90 THR A CA 1
ATOM 679 C C . THR A 1 90 ? -2.986 24.484 -3.672 1 97.5 90 THR A C 1
ATOM 681 O O . THR A 1 90 ? -3.061 23.719 -2.707 1 97.5 90 THR A O 1
ATOM 684 N N . LYS A 1 91 ? -3.857 25.375 -3.943 1 97.25 91 LYS A N 1
ATOM 685 C CA . LYS A 1 91 ? -5.113 25.281 -3.203 1 97.25 91 LYS A CA 1
ATOM 686 C C . LYS A 1 91 ? -5.699 23.875 -3.301 1 97.25 91 LYS A C 1
ATOM 688 O O . LYS A 1 91 ? -5.836 23.328 -4.398 1 97.25 91 LYS A O 1
ATOM 693 N N . ASP A 1 92 ? -6 23.203 -2.215 1 97.12 92 ASP A N 1
ATOM 694 C CA . ASP A 1 92 ? -6.688 21.922 -2.051 1 97.12 92 ASP A CA 1
ATOM 695 C C . ASP A 1 92 ? -5.809 20.766 -2.518 1 97.12 92 ASP A C 1
ATOM 697 O O . ASP A 1 92 ? -6.285 19.641 -2.672 1 97.12 92 ASP A O 1
ATOM 701 N N . ARG A 1 93 ? -4.59 21.031 -2.795 1 97.62 93 ARG A N 1
ATOM 702 C CA . ARG A 1 93 ? -3.775 19.938 -3.324 1 97.62 93 ARG A CA 1
ATOM 703 C C . ARG A 1 93 ? -2.318 20.094 -2.9 1 97.62 93 ARG A C 1
ATOM 705 O O . ARG A 1 93 ? -1.747 21.172 -2.992 1 97.62 93 ARG A O 1
ATOM 712 N N . LEU A 1 94 ? -1.74 19.062 -2.297 1 98.19 94 LEU A N 1
ATOM 713 C CA . LEU A 1 94 ? -0.321 18.891 -2.002 1 98.19 94 LEU A CA 1
ATOM 714 C C . LEU A 1 94 ? 0.248 17.672 -2.725 1 98.19 94 LEU A C 1
ATOM 716 O O . LEU A 1 94 ? -0.024 16.531 -2.342 1 98.19 94 LEU A O 1
ATOM 720 N N . GLU A 1 95 ? 1.039 17.906 -3.764 1 97.19 95 GLU A N 1
ATOM 721 C CA . GLU A 1 95 ? 1.476 16.812 -4.625 1 97.19 95 GLU A CA 1
ATOM 722 C C . GLU A 1 95 ? 2.996 16.672 -4.625 1 97.19 95 GLU A C 1
ATOM 724 O O . GLU A 1 95 ? 3.695 17.516 -4.043 1 97.19 95 GLU A O 1
ATOM 729 N N . ASN A 1 96 ? 3.449 15.57 -5.223 1 95.88 96 ASN A N 1
ATOM 730 C CA . ASN A 1 96 ? 4.875 15.258 -5.234 1 95.88 96 ASN A CA 1
ATOM 731 C C . ASN A 1 96 ? 5.469 15.312 -3.828 1 95.88 96 ASN A C 1
ATOM 733 O O . ASN A 1 96 ? 6.531 15.898 -3.619 1 95.88 96 ASN A O 1
ATOM 737 N N . LEU A 1 97 ? 4.711 14.727 -2.906 1 97 97 LEU A N 1
ATOM 738 C CA . LEU A 1 97 ? 5.059 14.797 -1.491 1 97 97 LEU A CA 1
ATOM 739 C C . LEU A 1 97 ? 6.258 13.898 -1.183 1 97 97 LEU A C 1
ATOM 741 O O . LEU A 1 97 ? 6.344 12.781 -1.688 1 97 97 LEU A O 1
ATOM 745 N N . ARG A 1 98 ? 7.141 14.484 -0.426 1 96.81 98 ARG A N 1
ATOM 746 C CA . ARG A 1 98 ? 8.305 13.766 0.092 1 96.81 98 ARG A CA 1
ATOM 747 C C . ARG A 1 98 ? 8.398 13.906 1.607 1 96.81 98 ARG A C 1
ATOM 749 O O . ARG A 1 98 ? 8.016 14.938 2.168 1 96.81 98 ARG A O 1
ATOM 756 N N . GLY A 1 99 ? 8.891 12.836 2.244 1 97.69 99 GLY A N 1
ATOM 757 C CA . GLY A 1 99 ? 9.156 12.906 3.67 1 97.69 99 GLY A CA 1
ATOM 758 C C . GLY A 1 99 ? 7.992 12.445 4.523 1 97.69 99 GLY A C 1
ATOM 759 O O . GLY A 1 99 ? 8.008 12.602 5.746 1 97.69 99 GLY A O 1
ATOM 760 N N . VAL A 1 100 ? 6.941 11.977 3.932 1 97.31 100 VAL A N 1
ATOM 761 C CA . VAL A 1 100 ? 5.797 11.438 4.66 1 97.31 100 VAL A CA 1
ATOM 762 C C . VAL A 1 100 ? 5.512 10.008 4.195 1 97.31 100 VAL A C 1
ATOM 764 O O . VAL A 1 100 ? 5.367 9.758 2.998 1 97.31 100 VAL A O 1
ATOM 767 N N . HIS A 1 101 ? 5.438 9.125 5.164 1 94.38 101 HIS A N 1
ATOM 768 C CA . HIS A 1 101 ? 5.277 7.711 4.855 1 94.38 101 HIS A CA 1
ATOM 769 C C . HIS A 1 101 ? 4.152 7.094 5.68 1 94.38 101 HIS A C 1
ATOM 771 O O . HIS A 1 101 ? 3.779 7.629 6.73 1 94.38 101 HIS A O 1
ATOM 777 N N . VAL A 1 102 ? 3.711 5.977 5.203 1 92.5 102 VAL A N 1
ATOM 778 C CA . VAL A 1 102 ? 2.66 5.266 5.926 1 92.5 102 VAL A CA 1
ATOM 779 C C . VAL A 1 102 ? 2.945 3.766 5.91 1 92.5 102 VAL A C 1
ATOM 781 O O . VAL A 1 102 ? 3.414 3.227 4.906 1 92.5 102 VAL A O 1
ATOM 784 N N . LYS A 1 103 ? 2.773 3.172 7.012 1 88.75 103 LYS A N 1
ATOM 785 C CA . LYS A 1 103 ? 2.709 1.719 7.129 1 88.75 103 LYS A CA 1
ATOM 786 C C . LYS A 1 103 ? 1.273 1.249 7.352 1 88.75 103 LYS A C 1
ATOM 788 O O . LYS A 1 103 ? 0.606 1.696 8.289 1 88.75 103 LYS A O 1
ATOM 793 N N . LEU A 1 104 ? 0.873 0.359 6.426 1 83.62 104 LEU A N 1
ATOM 794 C CA . LEU A 1 104 ? -0.479 -0.181 6.516 1 83.62 104 LEU A CA 1
ATOM 795 C C . LEU A 1 104 ? -0.502 -1.46 7.344 1 83.62 104 LEU A C 1
ATOM 797 O O . LEU A 1 104 ? 0.092 -2.469 6.957 1 83.62 104 LEU A O 1
ATOM 801 N N . VAL A 1 105 ? -1.039 -1.571 8.617 1 77.62 105 VAL A N 1
ATOM 802 C CA . VAL A 1 105 ? -0.859 -2.707 9.516 1 77.62 105 VAL A CA 1
ATOM 803 C C . VAL A 1 105 ? -2.092 -3.607 9.461 1 77.62 105 VAL A C 1
ATOM 805 O O . VAL A 1 105 ? -1.993 -4.816 9.68 1 77.62 105 VAL A O 1
ATOM 808 N N . ARG A 1 106 ? -3.307 -3.199 8.969 1 79.31 106 ARG A N 1
ATOM 809 C CA . ARG A 1 106 ? -4.484 -4.055 9.062 1 79.31 106 ARG A CA 1
ATOM 810 C C . ARG A 1 106 ? -5.223 -4.121 7.734 1 79.31 106 ARG A C 1
ATOM 812 O O . ARG A 1 106 ? -6.25 -4.797 7.621 1 79.31 106 ARG A O 1
ATOM 819 N N . LEU A 1 107 ? -4.668 -3.586 6.801 1 83.19 107 LEU A N 1
ATOM 820 C CA . LEU A 1 107 ? -5.422 -3.471 5.559 1 83.19 107 LEU A CA 1
ATOM 821 C C . LEU A 1 107 ? -4.895 -4.441 4.508 1 83.19 107 LEU A C 1
ATOM 823 O O . LEU A 1 107 ? -3.682 -4.633 4.387 1 83.19 107 LEU A O 1
ATOM 827 N N . TRP A 1 108 ? -5.879 -5.156 3.906 1 87.69 108 TRP A N 1
ATOM 828 C CA . TRP A 1 108 ? -5.551 -5.996 2.76 1 87.69 108 TRP A CA 1
ATOM 829 C C . TRP A 1 108 ? -5.645 -5.203 1.459 1 87.69 108 TRP A C 1
ATOM 831 O O . TRP A 1 108 ? -6.668 -4.574 1.184 1 87.69 108 TRP A O 1
ATOM 841 N N . LEU A 1 109 ? -4.559 -5.184 0.728 1 89.75 109 LEU A N 1
ATOM 842 C CA . LEU A 1 109 ? -4.562 -4.535 -0.58 1 89.75 109 LEU A CA 1
ATOM 843 C C . LEU A 1 109 ? -4.719 -5.566 -1.694 1 89.75 109 LEU A C 1
ATOM 845 O O . LEU A 1 109 ? -4.129 -6.648 -1.635 1 89.75 109 LEU A O 1
ATOM 849 N N . ARG A 1 110 ? -5.43 -5.191 -2.77 1 91.31 110 ARG A N 1
ATOM 850 C CA . ARG A 1 110 ? -5.613 -6.07 -3.918 1 91.31 110 ARG A CA 1
ATOM 851 C C . ARG A 1 110 ? -4.383 -6.062 -4.82 1 91.31 110 ARG A C 1
ATOM 853 O O . ARG A 1 110 ? -3.871 -4.996 -5.168 1 91.31 110 ARG A O 1
ATOM 860 N N . ILE A 1 111 ? -3.945 -7.168 -5.113 1 93.56 111 ILE A N 1
ATOM 861 C CA . ILE A 1 111 ? -2.943 -7.266 -6.168 1 93.56 111 ILE A CA 1
ATOM 862 C C . ILE A 1 111 ? -3.621 -7.16 -7.531 1 93.56 111 ILE A C 1
ATOM 864 O O . ILE A 1 111 ? -4.43 -8.016 -7.898 1 93.56 111 ILE A O 1
ATOM 868 N N . LYS A 1 112 ? -3.217 -6.199 -8.359 1 93.44 112 LYS A N 1
ATOM 869 C CA . LYS A 1 112 ? -3.945 -5.898 -9.586 1 93.44 112 LYS A CA 1
ATOM 870 C C . LYS A 1 112 ? -3.35 -6.645 -10.781 1 93.44 112 LYS A C 1
ATOM 872 O O . LYS A 1 112 ? -4.059 -6.961 -11.734 1 93.44 112 LYS A O 1
ATOM 877 N N . GLU A 1 113 ? -2.021 -6.844 -10.648 1 95 113 GLU A N 1
ATOM 878 C CA . GLU A 1 113 ? -1.32 -7.398 -11.797 1 95 113 GLU A CA 1
ATOM 879 C C . GLU A 1 113 ? -0.039 -8.109 -11.375 1 95 113 GLU A C 1
ATOM 881 O O . GLU A 1 113 ? 0.625 -7.691 -10.43 1 95 113 GLU A O 1
ATOM 886 N N . VAL A 1 114 ? 0.233 -9.219 -12.125 1 96.44 114 VAL A N 1
ATOM 887 C CA . VAL A 1 114 ? 1.532 -9.875 -12.047 1 96.44 114 VAL A CA 1
ATOM 888 C C . VAL A 1 114 ? 2.156 -9.953 -13.438 1 96.44 114 VAL A C 1
ATOM 890 O O . VAL A 1 114 ? 1.508 -10.391 -14.391 1 96.44 114 VAL A O 1
ATOM 893 N N . ARG A 1 115 ? 3.418 -9.461 -13.539 1 96.56 115 ARG A N 1
ATOM 894 C CA . ARG A 1 115 ? 4.164 -9.555 -14.789 1 96.56 115 ARG A CA 1
ATOM 895 C C . ARG A 1 115 ? 5.477 -10.305 -14.586 1 96.56 115 ARG A C 1
ATOM 897 O O . ARG A 1 115 ? 6.141 -10.141 -13.562 1 96.56 115 ARG A O 1
ATOM 904 N N . ARG A 1 116 ? 5.75 -11.078 -15.547 1 96.62 116 ARG A N 1
ATOM 905 C CA . ARG A 1 116 ? 7.102 -11.633 -15.578 1 96.62 116 ARG A CA 1
ATOM 906 C C . ARG A 1 116 ? 8.039 -10.75 -16.391 1 96.62 116 ARG A C 1
ATOM 908 O O . ARG A 1 116 ? 7.742 -10.43 -17.547 1 96.62 116 ARG A O 1
ATOM 915 N N . ASP A 1 117 ? 9.008 -10.273 -15.82 1 93.75 117 ASP A N 1
ATOM 916 C CA . ASP A 1 117 ? 10.078 -9.508 -16.453 1 93.75 117 ASP A CA 1
ATOM 917 C C . ASP A 1 117 ? 11.414 -10.25 -16.344 1 93.75 117 ASP A C 1
ATOM 919 O O . ASP A 1 117 ? 12.18 -10.016 -15.398 1 93.75 117 ASP A O 1
ATOM 923 N N . GLY A 1 118 ? 11.656 -11.148 -17.328 1 93.88 118 GLY A N 1
ATOM 924 C CA . GLY A 1 118 ? 12.828 -12 -17.266 1 93.88 118 GLY A CA 1
ATOM 925 C C . GLY A 1 118 ? 12.781 -12.984 -16.094 1 93.88 118 GLY A C 1
ATOM 926 O O . GLY A 1 118 ? 11.867 -13.805 -16.016 1 93.88 118 GLY A O 1
ATOM 927 N N . ASP A 1 119 ? 13.695 -12.836 -15.18 1 96.12 119 ASP A N 1
ATOM 928 C CA . ASP A 1 119 ? 13.836 -13.781 -14.078 1 96.12 119 ASP A CA 1
ATOM 929 C C . ASP A 1 119 ? 13.117 -13.273 -12.828 1 96.12 119 ASP A C 1
ATOM 931 O O . ASP A 1 119 ? 13.289 -13.82 -11.742 1 96.12 119 ASP A O 1
ATOM 935 N N . TYR A 1 120 ? 12.25 -12.305 -13.117 1 94.38 120 TYR A N 1
ATOM 936 C CA . TYR A 1 120 ? 11.562 -11.742 -11.961 1 94.38 120 TYR A CA 1
ATOM 937 C C . TYR A 1 120 ? 10.055 -11.695 -12.203 1 94.38 120 TYR A C 1
ATOM 939 O O . TYR A 1 120 ? 9.602 -11.555 -13.336 1 94.38 12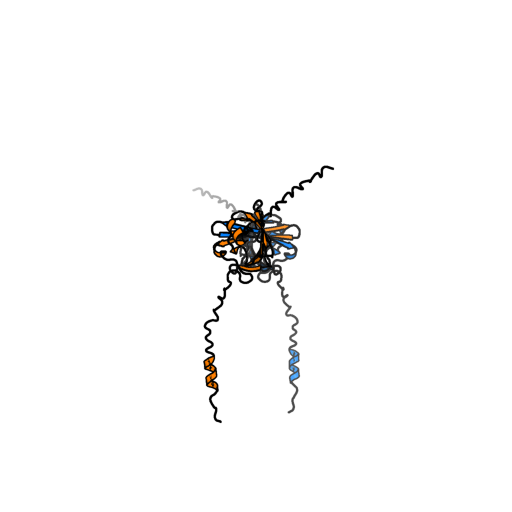0 TYR A O 1
ATOM 947 N N . LEU A 1 121 ? 9.305 -11.891 -11.078 1 96.56 121 LEU A N 1
ATOM 948 C CA . LEU A 1 121 ? 7.887 -11.562 -11.039 1 96.56 121 LEU A CA 1
ATOM 949 C C . LEU A 1 121 ? 7.664 -10.188 -10.43 1 96.56 121 LEU A C 1
ATOM 951 O O . LEU A 1 121 ? 8.18 -9.883 -9.352 1 96.56 121 LEU A O 1
ATOM 955 N N . VAL A 1 122 ? 6.977 -9.352 -11.133 1 93.62 122 VAL A N 1
ATOM 956 C CA . VAL A 1 122 ? 6.633 -8.016 -10.656 1 93.62 122 VAL A CA 1
ATOM 957 C C . VAL A 1 122 ? 5.16 -7.977 -10.258 1 93.62 122 VAL A C 1
ATOM 959 O O . VAL A 1 122 ? 4.277 -8.164 -11.102 1 93.62 122 VAL A O 1
ATOM 962 N N . PHE A 1 123 ? 4.934 -7.73 -9 1 94.12 123 PHE A N 1
ATOM 963 C CA . PHE A 1 123 ? 3.578 -7.594 -8.477 1 94.12 123 PHE A CA 1
ATOM 964 C C . PHE A 1 123 ? 3.195 -6.125 -8.336 1 94.12 123 PHE A C 1
ATOM 966 O O . PHE A 1 123 ? 3.969 -5.324 -7.812 1 94.12 123 PHE A O 1
ATOM 973 N N . SER A 1 124 ? 2.039 -5.801 -8.82 1 89.94 124 SER A N 1
ATOM 974 C CA . SER A 1 124 ? 1.554 -4.43 -8.727 1 89.94 124 SER A CA 1
ATOM 975 C C . SER A 1 124 ? 0.308 -4.344 -7.852 1 89.94 124 SER A C 1
ATOM 977 O O . SER A 1 124 ? -0.636 -5.117 -8.031 1 89.94 124 SER A O 1
ATOM 979 N N . VAL A 1 125 ? 0.499 -3.58 -6.887 1 86.56 125 VAL A N 1
ATOM 980 C CA . VAL A 1 125 ? -0.631 -3.293 -6.008 1 86.56 125 VAL A CA 1
ATOM 981 C C . VAL A 1 125 ? -1.241 -1.942 -6.371 1 86.56 125 VAL A C 1
ATOM 983 O O . VAL A 1 125 ? -0.533 -1.032 -6.809 1 86.56 125 VAL A O 1
ATOM 986 N N . GLY A 1 126 ? -2.6 -1.953 -6.613 1 71.31 126 GLY A N 1
ATOM 987 C CA . GLY A 1 126 ? -3.301 -0.755 -7.051 1 71.31 126 GLY A CA 1
ATOM 988 C C . GLY A 1 126 ? -2.969 0.466 -6.215 1 71.31 126 GLY A C 1
ATOM 989 O O . GLY A 1 126 ? -2.422 0.344 -5.117 1 71.31 126 GLY A O 1
ATOM 990 N N . PHE A 1 127 ? -3.113 1.602 -6.91 1 70 127 PHE A N 1
ATOM 991 C CA . PHE A 1 127 ? -3.109 2.904 -6.254 1 70 127 PHE A CA 1
ATOM 992 C C . PHE A 1 127 ? -4.125 2.941 -5.117 1 70 127 PHE A C 1
ATOM 994 O O . PHE A 1 127 ? -5.246 2.449 -5.266 1 70 127 PHE A O 1
ATOM 1001 N N . THR A 1 128 ? -3.533 3.076 -3.924 1 78.44 128 THR A N 1
ATOM 1002 C CA . THR A 1 128 ? -4.527 3.104 -2.855 1 78.44 128 THR A CA 1
ATOM 1003 C C . THR A 1 128 ? -4.707 4.52 -2.32 1 78.44 128 THR A C 1
ATOM 1005 O O . THR A 1 128 ? -3.748 5.293 -2.256 1 78.44 128 THR A O 1
ATOM 1008 N N . THR A 1 129 ? -5.934 4.773 -2.232 1 83.12 129 THR A N 1
ATOM 1009 C CA . THR A 1 129 ? -6.316 6.039 -1.614 1 83.12 129 THR A CA 1
ATOM 1010 C C . THR A 1 129 ? -7.039 5.801 -0.293 1 83.12 129 THR A C 1
ATOM 1012 O O . THR A 1 129 ? -7.637 4.742 -0.089 1 83.12 129 THR A O 1
ATOM 1015 N N . ALA A 1 130 ? -6.777 6.684 0.588 1 86.88 130 ALA A N 1
ATOM 1016 C CA . ALA A 1 130 ? -7.535 6.695 1.837 1 86.88 130 ALA A CA 1
ATOM 1017 C C . ALA A 1 130 ? -8.133 8.07 2.105 1 86.88 130 ALA A C 1
ATOM 1019 O O . ALA A 1 130 ? -7.504 9.094 1.809 1 86.88 130 ALA A O 1
ATOM 1020 N N . ASN A 1 131 ? -9.305 8.07 2.561 1 90.44 131 ASN A N 1
ATOM 1021 C CA . ASN A 1 131 ? -9.969 9.336 2.836 1 90.44 131 ASN A CA 1
ATOM 1022 C C . ASN A 1 131 ? -10.281 9.5 4.32 1 90.44 131 ASN A C 1
ATOM 1024 O O . ASN A 1 131 ? -10.648 8.531 4.992 1 90.44 131 ASN A O 1
ATOM 1028 N N . PHE A 1 132 ? -10.117 10.734 4.805 1 92.75 132 PHE A N 1
ATOM 1029 C CA . PHE A 1 132 ? -10.398 11.078 6.191 1 92.75 132 PHE A CA 1
ATOM 1030 C C . PHE A 1 132 ? -11.141 12.406 6.277 1 92.75 132 PHE A C 1
ATOM 1032 O O . PHE A 1 132 ? -10.852 13.336 5.523 1 92.75 132 PHE A O 1
ATOM 1039 N N . PRO A 1 133 ? -12.086 12.469 7.195 1 94.06 133 PRO A N 1
ATOM 1040 C CA . PRO A 1 133 ? -12.695 13.789 7.398 1 94.06 133 PRO A CA 1
ATOM 1041 C C . PRO A 1 133 ? -11.672 14.859 7.758 1 94.06 133 PRO A C 1
ATOM 1043 O O . PRO A 1 133 ? -10.781 14.617 8.578 1 94.06 133 PRO A O 1
ATOM 1046 N N . VAL A 1 134 ? -11.93 16.016 7.137 1 95.88 134 VAL A N 1
ATOM 1047 C CA . VAL A 1 134 ? -11.039 17.141 7.422 1 95.88 134 VAL A CA 1
ATOM 1048 C C . VAL A 1 134 ? -11.062 17.453 8.914 1 95.88 134 VAL A C 1
ATOM 1050 O O . VAL A 1 134 ? -10.039 17.797 9.5 1 95.88 134 VAL A O 1
ATOM 1053 N N . LYS A 1 135 ? -12.156 17.297 9.531 1 95 135 LYS A N 1
ATOM 1054 C CA . LYS A 1 135 ? -12.336 17.641 10.938 1 95 135 LYS A CA 1
ATOM 1055 C C . LYS A 1 135 ? -11.414 16.812 11.836 1 95 135 LYS A C 1
ATOM 1057 O O . LYS A 1 135 ? -11.047 17.25 12.93 1 95 135 LYS A O 1
ATOM 1062 N N . ASP A 1 136 ? -11.008 15.648 11.367 1 93.56 136 ASP A N 1
ATOM 1063 C CA . ASP A 1 136 ? -10.133 14.781 12.156 1 93.56 136 ASP A CA 1
ATOM 1064 C C . ASP A 1 136 ? -8.719 15.359 12.227 1 93.56 136 ASP A C 1
ATOM 1066 O O . ASP A 1 136 ? -7.902 14.906 13.039 1 93.56 136 ASP A O 1
ATOM 1070 N N . PHE A 1 137 ? -8.523 16.391 11.445 1 96.12 137 PHE A N 1
ATOM 1071 C CA . PHE A 1 137 ? -7.199 16.984 11.367 1 96.12 137 PHE A CA 1
ATOM 1072 C C . PHE A 1 137 ? -7.23 18.438 11.867 1 96.12 137 PHE A C 1
ATOM 1074 O O . PHE A 1 137 ? -6.371 19.234 11.508 1 96.12 137 PHE A O 1
ATOM 1081 N N . SER A 1 138 ? -8.188 18.734 12.688 1 94.88 138 SER A N 1
ATOM 1082 C CA . SER A 1 138 ? -8.367 20.094 13.18 1 94.88 138 SER A CA 1
ATOM 1083 C C . SER A 1 138 ? -7.285 20.484 14.18 1 94.88 138 SER A C 1
ATOM 1085 O O . SER A 1 138 ? -7.051 21.672 14.43 1 94.88 138 SER A O 1
ATOM 1087 N N . GLU A 1 139 ? -6.715 19.5 14.773 1 94.06 139 GLU A N 1
ATOM 1088 C CA . GLU A 1 139 ? -5.562 19.688 15.648 1 94.06 139 GLU A CA 1
ATOM 1089 C C . GLU A 1 139 ? -4.344 18.922 15.133 1 94.06 139 GLU A C 1
ATOM 1091 O O . GLU A 1 139 ? -4.484 17.891 14.484 1 94.06 139 GLU A O 1
ATOM 1096 N N . SER A 1 140 ? -3.252 19.531 15.414 1 96.56 140 SER A N 1
ATOM 1097 C CA . SER A 1 140 ? -2.023 18.859 15 1 96.56 140 SER A CA 1
ATOM 1098 C C . SER A 1 140 ? -1.738 17.641 15.875 1 96.56 140 SER A C 1
ATOM 1100 O O . SER A 1 140 ? -1.862 17.703 17.094 1 96.56 140 SER A O 1
ATOM 1102 N N . PRO A 1 141 ? -1.35 16.547 15.242 1 95.88 141 PRO A N 1
ATOM 1103 C CA . PRO A 1 141 ? -0.941 15.391 16.031 1 95.88 141 PRO A CA 1
ATOM 1104 C C . PRO A 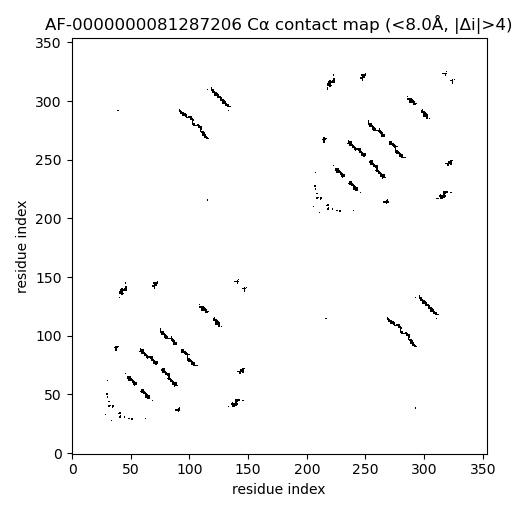1 141 ? 0.405 15.594 16.719 1 95.88 141 PRO A C 1
ATOM 1106 O O . PRO A 1 141 ? 1.207 16.422 16.297 1 95.88 141 PRO A O 1
ATOM 1109 N N . ARG A 1 142 ? 0.545 14.844 17.812 1 95.56 142 ARG A N 1
ATOM 1110 C CA . ARG A 1 142 ? 1.826 14.82 18.516 1 95.56 142 ARG A CA 1
ATOM 1111 C C . ARG A 1 142 ? 2.592 13.539 18.219 1 95.56 142 ARG A C 1
ATOM 1113 O O . ARG A 1 142 ? 1.992 12.469 18.078 1 95.56 142 ARG A O 1
ATOM 1120 N N . CYS A 1 143 ? 3.885 13.734 18.125 1 96 143 CYS A N 1
ATOM 1121 C CA . CYS A 1 143 ? 4.684 12.539 17.906 1 96 143 CYS A CA 1
ATOM 1122 C C . CYS A 1 143 ? 4.43 11.508 19 1 96 143 CYS A C 1
ATOM 1124 O O . CYS A 1 143 ? 4.305 11.859 20.172 1 96 143 CYS A O 1
ATOM 1126 N N . GLY A 1 144 ? 4.324 10.242 18.578 1 92.81 144 GLY A N 1
ATOM 1127 C CA . GLY A 1 144 ? 4.059 9.172 19.516 1 92.81 144 GLY A CA 1
ATOM 1128 C C . GLY A 1 144 ? 2.58 8.867 19.672 1 92.81 144 GLY A C 1
ATOM 1129 O O . GLY A 1 144 ? 2.086 7.871 19.141 1 92.81 144 GLY A O 1
ATOM 1130 N N . CYS A 1 145 ? 1.822 9.875 20.156 1 91.44 145 CYS A N 1
ATOM 1131 C CA . CYS A 1 145 ? 0.437 9.586 20.5 1 91.44 145 CYS A CA 1
ATOM 1132 C C . CYS A 1 145 ? -0.518 10.094 19.438 1 91.44 145 CYS A C 1
ATOM 1134 O O . CYS A 1 145 ? -1.71 9.781 19.453 1 91.44 145 CYS A O 1
ATOM 1136 N N . GLY A 1 146 ? -0.028 10.805 18.516 1 94.12 146 GLY A N 1
ATOM 1137 C CA . GLY A 1 146 ? -0.875 11.266 17.438 1 94.12 146 GLY A CA 1
ATOM 1138 C C . GLY A 1 146 ? -1.977 12.203 17.891 1 94.12 146 GLY A C 1
ATOM 1139 O O . GLY A 1 146 ? -1.714 13.18 18.594 1 94.12 146 GLY A O 1
ATOM 1140 N N . PHE A 1 147 ? -3.146 11.852 17.562 1 92.06 147 PHE A N 1
ATOM 1141 C CA . PHE A 1 147 ? -4.305 12.68 17.859 1 92.06 147 PHE A CA 1
ATOM 1142 C C . PHE A 1 147 ? -4.945 12.25 19.188 1 92.06 147 PHE A C 1
ATOM 1144 O O . PHE A 1 147 ? -5.934 12.852 19.625 1 92.06 147 PHE A O 1
ATOM 1151 N N . SER A 1 148 ? -4.422 11.242 19.812 1 83.12 148 SER A N 1
ATOM 1152 C CA . SER A 1 148 ? -5.035 10.68 21.016 1 83.12 148 SER A CA 1
ATOM 1153 C C . SER A 1 148 ? -4.266 11.07 22.266 1 83.12 148 SER A C 1
ATOM 1155 O O . SER A 1 148 ? -4.348 10.383 23.297 1 83.12 148 SER A O 1
ATOM 1157 N N . CYS A 1 149 ? -3.578 12.078 22.125 1 82.81 149 CYS A N 1
ATOM 1158 C CA . CYS A 1 149 ? -2.793 12.469 23.281 1 82.81 149 CYS A CA 1
ATOM 1159 C C . CYS A 1 149 ? -3.686 13.047 24.375 1 82.81 149 CYS A C 1
ATOM 1161 O O . CYS A 1 149 ? -4.609 13.805 24.094 1 82.81 149 CYS A O 1
ATOM 1163 N N . ILE A 1 150 ? -3.668 12.484 25.531 1 74.69 150 ILE A N 1
ATOM 1164 C CA . ILE A 1 150 ? -4.414 12.992 26.672 1 74.69 150 ILE A CA 1
ATOM 1165 C C . ILE A 1 150 ? -3.66 14.172 27.297 1 74.69 150 ILE A C 1
ATOM 1167 O O . ILE A 1 150 ? -2.475 14.055 27.609 1 74.69 150 ILE A O 1
ATOM 1171 N N . ASP A 1 151 ? -4.109 15.297 27.016 1 63.19 151 ASP A N 1
ATOM 1172 C CA . ASP A 1 151 ? -3.486 16.422 27.703 1 63.19 151 ASP A CA 1
ATOM 1173 C C . ASP A 1 151 ? -3.68 16.312 29.219 1 63.19 151 ASP A C 1
ATOM 1175 O O . ASP A 1 151 ? -4.805 16.156 29.703 1 63.19 151 ASP A O 1
ATOM 1179 N N . VAL A 1 152 ? -2.904 15.523 29.828 1 49.56 152 VAL A N 1
ATOM 1180 C CA . VAL A 1 152 ? -2.996 15.586 31.281 1 49.56 152 VAL A CA 1
ATOM 1181 C C . VAL A 1 152 ? -3.096 17.047 31.734 1 49.56 152 VAL A C 1
ATOM 1183 O O . VAL A 1 152 ? -2.172 17.828 31.516 1 49.56 152 VAL A O 1
ATOM 1186 N N . ALA A 1 153 ? -4.176 17.75 31.688 1 47.28 153 ALA A N 1
ATOM 1187 C CA . ALA A 1 153 ? -4.348 18.984 32.469 1 47.28 153 ALA A CA 1
ATOM 1188 C C . ALA A 1 153 ? -3.514 18.938 33.719 1 47.28 153 ALA A C 1
ATOM 1190 O O . ALA A 1 153 ? -3.416 17.906 34.375 1 47.28 153 ALA A O 1
ATOM 1191 N N . ALA A 1 154 ? -2.455 19.688 33.875 1 42.31 154 ALA A N 1
ATOM 1192 C CA . ALA A 1 154 ? -1.833 19.969 35.156 1 42.31 154 ALA A CA 1
ATOM 1193 C C . ALA A 1 154 ? -2.865 19.938 36.281 1 42.31 154 ALA A C 1
ATOM 1195 O O . ALA A 1 154 ? -3.822 20.719 36.281 1 42.31 154 ALA A O 1
ATOM 1196 N N . GLU A 1 155 ? -3.26 18.828 36.719 1 39.78 155 GLU A N 1
ATOM 1197 C CA . GLU A 1 155 ? -3.898 18.922 38.031 1 39.78 155 GLU A CA 1
ATOM 1198 C C . GLU A 1 155 ? -3.266 20.016 38.875 1 39.78 155 GLU A C 1
ATOM 1200 O O . GLU A 1 155 ? -2.039 20.125 38.938 1 39.78 155 GLU A O 1
ATOM 1205 N N . ASP A 1 156 ? -3.865 21.156 38.906 1 34.91 156 ASP A N 1
ATOM 1206 C CA . ASP A 1 156 ? -3.66 22.109 40 1 34.91 156 ASP A CA 1
ATOM 1207 C C . ASP A 1 156 ? -3.396 21.391 41.312 1 34.91 156 ASP A C 1
ATOM 1209 O O . ASP A 1 156 ? -4.211 20.594 41.781 1 34.91 156 ASP A O 1
ATOM 1213 N N . ASP A 1 157 ? -2.105 21.109 41.562 1 38.72 157 ASP A N 1
ATOM 1214 C CA . ASP A 1 157 ? -1.646 20.766 42.906 1 38.72 157 ASP A CA 1
ATOM 1215 C C . ASP A 1 157 ? -2.432 21.547 43.969 1 38.72 157 ASP A C 1
ATOM 1217 O O . ASP A 1 157 ? -1.904 21.859 45.062 1 38.72 157 ASP A O 1
ATOM 1221 N N . THR A 1 158 ? -3.424 22.391 43.594 1 33.72 158 THR A N 1
ATOM 1222 C CA . THR A 1 158 ? -3.854 23.094 44.812 1 33.72 158 THR A CA 1
ATOM 1223 C C . THR A 1 158 ? -4.219 22.094 45.906 1 33.72 158 THR A C 1
ATOM 1225 O O . THR A 1 158 ? -3.803 22.25 47.062 1 33.72 158 THR A O 1
ATOM 1228 N N . GLY A 1 159 ? -5.449 21.516 45.844 1 31.08 159 GLY A N 1
ATOM 1229 C CA . GLY A 1 159 ? -6.109 21.203 47.125 1 31.08 159 GLY A CA 1
ATOM 1230 C C . GLY A 1 159 ? -5.629 19.922 47.75 1 31.08 159 GLY A C 1
ATOM 1231 O O . GLY A 1 159 ? -6.418 19 47.969 1 31.08 159 GLY A O 1
ATOM 1232 N N . ILE A 1 160 ? -4.48 19.297 47.281 1 32.28 160 ILE A N 1
ATOM 1233 C CA . ILE A 1 160 ? -4.07 18.312 48.281 1 32.28 160 ILE A CA 1
ATOM 1234 C C . ILE A 1 160 ? -3.832 19.016 49.625 1 32.28 160 ILE A C 1
ATOM 1236 O O . ILE A 1 160 ? -2.879 19.781 49.75 1 32.28 160 ILE A O 1
ATOM 1240 N N . ASP A 1 161 ? -4.836 19.578 50.25 1 29.58 161 ASP A N 1
ATOM 1241 C CA . ASP A 1 161 ? -4.863 19.844 51.688 1 29.58 161 ASP A CA 1
ATOM 1242 C C . ASP A 1 161 ? -4.238 18.672 52.469 1 29.58 161 ASP A C 1
ATOM 1244 O O . ASP A 1 161 ? -4.566 17.516 52.219 1 29.58 161 ASP A O 1
ATOM 1248 N N . GLN A 1 162 ? -2.928 18.844 52.781 1 29.56 162 GLN A N 1
ATOM 1249 C CA . GLN A 1 162 ? -2.055 18.172 53.719 1 29.56 162 GLN A CA 1
ATOM 1250 C C . GLN A 1 162 ? -2.83 17.734 54.969 1 29.56 162 GLN A C 1
ATOM 1252 O O . GLN A 1 162 ? -3.014 18.516 55.906 1 29.56 162 GLN A O 1
ATOM 1257 N N . ASN A 1 163 ? -4.086 17.312 54.75 1 27.72 163 ASN A N 1
ATOM 1258 C CA . ASN A 1 163 ? -4.699 16.859 56 1 27.72 163 ASN A CA 1
ATOM 1259 C C . ASN A 1 163 ? -3.887 15.734 56.656 1 27.72 163 ASN A C 1
ATOM 1261 O O . ASN A 1 163 ? -4.141 14.555 56.406 1 27.72 163 ASN A O 1
ATOM 1265 N N . TRP A 1 164 ? -2.574 15.812 56.438 1 33.12 164 TRP A N 1
ATOM 1266 C CA . TRP A 1 164 ? -1.732 14.906 57.219 1 33.12 164 TRP A CA 1
ATOM 1267 C C . TRP A 1 164 ? -2.035 15.016 58.719 1 33.12 164 TRP A C 1
ATOM 1269 O O . TRP A 1 164 ? -1.352 14.406 59.531 1 33.12 164 TRP A O 1
ATOM 1279 N N . GLN A 1 165 ? -2.801 16.094 59.031 1 28.12 165 GLN A N 1
ATOM 1280 C CA . GLN A 1 165 ? -2.92 16.297 60.469 1 28.12 165 GLN A CA 1
ATOM 1281 C C . GLN A 1 165 ? -3.447 15.047 61.188 1 28.12 165 GLN A C 1
ATOM 1283 O O . GLN A 1 165 ? -3.111 14.781 62.344 1 28.12 165 GLN A O 1
ATOM 1288 N N . ASN A 1 166 ? -4.395 14.461 60.469 1 27.8 166 ASN A N 1
ATOM 1289 C CA . ASN A 1 166 ? -5.242 13.766 61.438 1 27.8 166 ASN A CA 1
ATOM 1290 C C . ASN A 1 166 ? -4.598 12.461 61.906 1 27.8 166 ASN A C 1
ATOM 1292 O O . ASN A 1 166 ? -5.227 11.68 62.625 1 27.8 166 ASN A O 1
ATOM 1296 N N . LEU A 1 167 ? -3.652 11.992 61.062 1 27.98 167 LEU A N 1
ATOM 1297 C CA . LEU A 1 167 ? -3.373 10.625 61.5 1 27.98 167 LEU A CA 1
ATOM 1298 C C . LEU A 1 167 ? -2.605 10.609 62.812 1 27.98 167 LEU A C 1
ATOM 1300 O O . LEU A 1 167 ? -2.189 9.547 63.281 1 27.98 167 LEU A O 1
ATOM 1304 N N . TYR A 1 168 ? -2.16 11.859 63.188 1 29.09 168 TYR A N 1
ATOM 1305 C CA . TYR A 1 168 ? -1.313 11.781 64.375 1 29.09 168 TYR A CA 1
ATOM 1306 C C . TYR A 1 168 ? -2.051 11.117 65.5 1 29.09 168 TYR A C 1
ATOM 1308 O O . TYR A 1 168 ? -1.438 10.742 66.5 1 29.09 168 TYR A O 1
ATOM 1316 N N . VAL A 1 169 ? -3.377 11.398 65.5 1 28.39 169 VAL A N 1
ATOM 1317 C CA . VAL A 1 169 ? -3.961 11.398 66.875 1 28.39 169 VAL A CA 1
ATOM 1318 C C . VAL A 1 169 ? -4.004 9.969 67.375 1 28.39 169 VAL A C 1
ATOM 1320 O O . VAL A 1 169 ? -4.02 9.758 68.625 1 28.39 169 VAL A O 1
ATOM 1323 N N . PHE A 1 170 ? -4.297 9.039 66.438 1 27.36 170 PHE A N 1
ATOM 1324 C CA . PHE A 1 170 ? -5.016 7.973 67.125 1 27.36 170 PHE A CA 1
ATOM 1325 C C . PHE A 1 170 ? -4.066 7.129 68 1 27.36 170 PHE A C 1
ATOM 1327 O O . PHE A 1 170 ? -4.496 6.191 68.688 1 27.36 170 PHE A O 1
ATOM 1334 N N . MET A 1 171 ? -2.805 7.168 67.625 1 28.11 171 MET A N 1
ATOM 1335 C CA . MET A 1 171 ? -2.15 5.988 68.188 1 28.11 171 MET A CA 1
ATOM 1336 C C . MET A 1 171 ? -1.978 6.125 69.688 1 28.11 171 MET A C 1
ATOM 1338 O O . MET A 1 171 ? -1.096 5.496 70.25 1 28.11 171 MET A O 1
ATOM 1342 N N . ASN A 1 172 ? -2.533 7.195 70.188 1 25.38 172 ASN A N 1
ATOM 1343 C CA . ASN A 1 172 ? -2.268 7.391 71.625 1 25.38 172 ASN A CA 1
ATOM 1344 C C . ASN A 1 172 ? -2.801 6.227 72.5 1 25.38 172 ASN A C 1
ATOM 1346 O O . ASN A 1 172 ? -2.979 6.359 73.688 1 25.38 172 ASN A O 1
ATOM 1350 N N . SER A 1 173 ? -3.674 5.469 71.875 1 28.92 173 SER A N 1
ATOM 1351 C CA . SER A 1 173 ? -4.363 4.742 72.938 1 28.92 173 SER A CA 1
ATOM 1352 C C . SER A 1 173 ? -3.385 3.936 73.75 1 28.92 173 SER A C 1
ATOM 1354 O O . SER A 1 173 ? -2.49 3.277 73.25 1 28.92 173 SER A O 1
ATOM 1356 N N . THR A 1 174 ? -3.225 4.344 75.062 1 28.17 174 THR A N 1
ATOM 1357 C CA . THR A 1 174 ? -2.551 3.902 76.25 1 28.17 174 THR A CA 1
ATOM 1358 C C . THR A 1 174 ? -2.811 2.42 76.5 1 28.17 174 THR A C 1
ATOM 1360 O O . THR A 1 174 ? -3.947 2.016 76.75 1 28.17 174 THR A O 1
ATOM 1363 N N . VAL A 1 175 ? -2.469 1.495 75.625 1 24.42 175 VAL A N 1
ATOM 1364 C CA . VAL A 1 175 ? -2.547 0.132 76.125 1 24.42 175 VAL A CA 1
ATOM 1365 C C . VAL A 1 175 ? -1.841 0.047 77.438 1 24.42 175 VAL A C 1
ATOM 1367 O O . VAL A 1 175 ? -0.66 0.385 77.562 1 24.42 175 VAL A O 1
ATOM 1370 N N . HIS A 1 176 ? -2.578 0.259 78.562 1 24.78 176 HIS A N 1
ATOM 1371 C CA . HIS A 1 176 ? -2.398 -0.037 80 1 24.78 176 HIS A CA 1
ATOM 1372 C C . HIS A 1 176 ? -2.004 -1.495 80.188 1 24.78 176 HIS A C 1
ATOM 1374 O O . HIS A 1 176 ? -1.623 -1.884 81.312 1 24.78 176 HIS A O 1
ATOM 1380 N N . PHE A 1 177 ? -1.331 -2.252 79.312 1 23.33 177 PHE A N 1
ATOM 1381 C CA . PHE A 1 177 ? -0.814 -3.373 80.062 1 23.33 177 PHE A CA 1
ATOM 1382 C C . PHE A 1 177 ? 0.351 -2.932 80.938 1 23.33 177 PHE A C 1
ATOM 1384 O O . PHE A 1 177 ? 1.077 -1.998 80.625 1 23.33 177 PHE A O 1
ATOM 1391 N N . MET B 1 1 ? -54.812 -71.938 -58.406 1 35.75 1 MET B N 1
ATOM 1392 C CA . MET B 1 1 ? -54.656 -71.188 -57.125 1 35.75 1 MET B CA 1
ATOM 1393 C C . MET B 1 1 ? -53.188 -71.125 -56.719 1 35.75 1 MET B C 1
ATOM 1395 O O . MET B 1 1 ? -52.594 -72.125 -56.312 1 35.75 1 MET B O 1
ATOM 1399 N N . THR B 1 2 ? -52.375 -70.438 -57.594 1 47.56 2 THR B N 1
ATOM 1400 C CA . THR B 1 2 ? -50.938 -70.188 -57.656 1 47.56 2 THR B CA 1
ATOM 1401 C C . THR B 1 2 ? -50.438 -69.5 -56.406 1 47.56 2 THR B C 1
ATOM 1403 O O . THR B 1 2 ? -50.969 -68.438 -56.031 1 47.56 2 THR B O 1
ATOM 1406 N N . SER B 1 3 ? -49.969 -70.25 -55.375 1 44.59 3 SER B N 1
ATOM 1407 C CA . SER B 1 3 ? -49.438 -69.875 -54.062 1 44.59 3 SER B CA 1
ATOM 1408 C C . SER B 1 3 ? -48.219 -69 -54.156 1 44.59 3 SER B C 1
ATOM 1410 O O . SER B 1 3 ? -47.219 -69.375 -54.75 1 44.59 3 SER B O 1
ATOM 1412 N N . VAL B 1 4 ? -48.406 -67.688 -54.281 1 46.16 4 VAL B N 1
ATOM 1413 C CA . VAL B 1 4 ? -47.344 -66.625 -54.375 1 46.16 4 VAL B CA 1
ATOM 1414 C C . VAL B 1 4 ? -46.5 -66.688 -53.125 1 46.16 4 VAL B C 1
ATOM 1416 O O . VAL B 1 4 ? -47 -66.375 -52.031 1 46.16 4 VAL B O 1
ATOM 1419 N N . LEU B 1 5 ? -45.531 -67.625 -53 1 44.44 5 LEU B N 1
ATOM 1420 C CA . LEU B 1 5 ? -44.531 -67.688 -51.938 1 44.44 5 LEU B CA 1
ATOM 1421 C C . LEU B 1 5 ? -43.781 -66.375 -51.75 1 44.44 5 LEU B C 1
ATOM 1423 O O . LEU B 1 5 ? -43.094 -65.938 -52.656 1 44.44 5 LEU B O 1
ATOM 1427 N N . GLY B 1 6 ? -44.406 -65.375 -51.188 1 44.38 6 GLY B N 1
ATOM 1428 C CA . GLY B 1 6 ? -43.75 -64.125 -50.938 1 44.38 6 GLY B CA 1
ATOM 1429 C C . GLY B 1 6 ? -42.438 -64.25 -50.125 1 44.38 6 GLY B C 1
ATOM 1430 O O . GLY B 1 6 ? -42.469 -64.812 -49.031 1 44.38 6 GLY B O 1
ATOM 1431 N N . LEU B 1 7 ? -41.281 -64.375 -50.781 1 44.22 7 LEU B N 1
ATOM 1432 C CA . LEU B 1 7 ? -39.938 -64.375 -50.219 1 44.22 7 LEU B CA 1
ATOM 1433 C C . LEU B 1 7 ? -39.688 -63.188 -49.344 1 44.22 7 LEU B C 1
ATOM 1435 O O . LEU B 1 7 ? -39.656 -62.031 -49.844 1 44.22 7 LEU B O 1
ATOM 1439 N N . LEU B 1 8 ? -40.125 -63.219 -48.125 1 43.59 8 LEU B N 1
ATOM 1440 C CA . LEU B 1 8 ? -39.812 -62.188 -47.125 1 43.59 8 LEU B CA 1
ATOM 1441 C C . LEU B 1 8 ? -38.312 -62.031 -46.969 1 43.59 8 LEU B C 1
ATOM 1443 O O . LEU B 1 8 ? -37.625 -62.938 -46.531 1 43.59 8 LEU B O 1
ATOM 1447 N N . CYS B 1 9 ? -37.656 -61.188 -47.812 1 41.44 9 CYS B N 1
ATOM 1448 C CA . CYS B 1 9 ? -36.25 -60.812 -47.688 1 41.44 9 CYS B CA 1
ATOM 1449 C C . CYS B 1 9 ? -35.969 -60.219 -46.312 1 41.44 9 CYS B C 1
ATOM 1451 O O . CYS B 1 9 ? -36.531 -59.188 -45.938 1 41.44 9 CYS B O 1
ATOM 1453 N N . LEU B 1 10 ? -35.625 -61.062 -45.375 1 42.12 10 LEU B N 1
ATOM 1454 C CA . LEU B 1 10 ? -35.094 -60.625 -44.062 1 42.12 10 LEU B CA 1
ATOM 1455 C C . LEU B 1 10 ? -33.875 -59.719 -44.25 1 42.12 10 LEU B C 1
ATOM 1457 O O . LEU B 1 10 ? -32.844 -60.188 -44.688 1 42.12 10 LEU B O 1
ATOM 1461 N N . PHE B 1 11 ? -34.094 -58.438 -44.531 1 43.06 11 PHE B N 1
ATOM 1462 C CA . PHE B 1 11 ? -32.969 -57.469 -44.531 1 43.06 11 PHE B CA 1
ATOM 1463 C C . PHE B 1 11 ? -32.281 -57.5 -43.188 1 43.06 11 PHE B C 1
ATOM 1465 O O . PHE B 1 11 ? -32.906 -57.312 -42.125 1 43.06 11 PHE B O 1
ATOM 1472 N N . PRO B 1 12 ? -31.047 -58.125 -43.125 1 47.91 12 PRO B N 1
ATOM 1473 C CA . PRO B 1 12 ? -30.328 -58.031 -41.844 1 47.91 12 PRO B CA 1
ATOM 1474 C C . PRO B 1 12 ? -30.062 -56.562 -41.438 1 47.91 12 PRO B C 1
ATOM 1476 O O . PRO B 1 12 ? -29.531 -55.781 -42.25 1 47.91 12 PRO B O 1
ATOM 1479 N N . LEU B 1 13 ? -30.891 -56 -40.562 1 45.78 13 LEU B N 1
ATOM 1480 C CA . LEU B 1 13 ? -30.562 -54.75 -39.906 1 45.78 13 LEU B CA 1
ATOM 1481 C C . LEU B 1 13 ? -29.172 -54.75 -39.312 1 45.78 13 LEU B C 1
ATOM 1483 O O . LEU B 1 13 ? -28.906 -55.531 -38.375 1 45.78 13 LEU B O 1
ATOM 1487 N N . LEU B 1 14 ? -28.125 -54.469 -40.188 1 42.84 14 LEU B N 1
ATOM 1488 C CA . LEU B 1 14 ? -26.781 -54.25 -39.625 1 42.84 14 LEU B CA 1
ATOM 1489 C C . LEU B 1 14 ? -26.812 -53.188 -38.531 1 42.84 14 LEU B C 1
ATOM 1491 O O . LEU B 1 14 ? -27.141 -52.031 -38.812 1 42.84 14 LEU B O 1
ATOM 1495 N N . ILE B 1 15 ? -27.078 -53.562 -37.312 1 44.78 15 ILE B N 1
ATOM 1496 C CA . ILE B 1 15 ? -26.859 -52.688 -36.156 1 44.78 15 ILE B CA 1
ATOM 1497 C C . ILE B 1 15 ? -25.422 -52.188 -36.188 1 44.78 15 ILE B C 1
ATOM 1499 O O . ILE B 1 15 ? -24.469 -52.969 -36.031 1 44.78 15 ILE B O 1
ATOM 1503 N N . PHE B 1 16 ? -25.125 -51.094 -36.938 1 40.28 16 PHE B N 1
ATOM 1504 C CA . PHE B 1 16 ? -23.875 -50.344 -36.719 1 40.28 16 PHE B CA 1
ATOM 1505 C C . PHE B 1 16 ? -23.672 -50.031 -35.25 1 40.28 16 PHE B C 1
ATOM 1507 O O . PHE B 1 16 ? -24.438 -49.281 -34.656 1 40.28 16 PHE B O 1
ATOM 1514 N N . SER B 1 17 ? -23.031 -50.938 -34.562 1 39.47 17 SER B N 1
ATOM 1515 C CA . SER B 1 17 ? -22.531 -50.594 -33.219 1 39.47 17 SER B CA 1
ATOM 1516 C C . SER B 1 17 ? -21.672 -49.344 -33.281 1 39.47 17 SER B C 1
ATOM 1518 O O . SER B 1 17 ? -20.641 -49.312 -33.969 1 39.47 17 SER B O 1
ATOM 1520 N N . CYS B 1 18 ? -22.281 -48.156 -33.188 1 39.69 18 CYS B N 1
ATOM 1521 C CA . CYS B 1 18 ? -21.5 -46.969 -32.906 1 39.69 18 CYS B CA 1
ATOM 1522 C C . CYS B 1 18 ? -20.469 -47.219 -31.812 1 39.69 18 CYS B C 1
ATOM 1524 O O . CYS B 1 18 ? -20.844 -47.469 -30.672 1 39.69 18 CYS B O 1
ATOM 1526 N N . CYS B 1 19 ? -19.359 -47.844 -32.156 1 40.34 19 CYS B N 1
ATOM 1527 C CA . CYS B 1 19 ? -18.234 -47.812 -31.25 1 40.34 19 CYS B CA 1
ATOM 1528 C C . CYS B 1 19 ? -18 -46.406 -30.719 1 40.34 19 CYS B C 1
ATOM 1530 O O . CYS B 1 19 ? -17.719 -45.5 -31.5 1 40.34 19 CYS B O 1
ATOM 1532 N N . ALA B 1 20 ? -18.719 -45.969 -29.688 1 40 20 ALA B N 1
ATOM 1533 C CA . ALA B 1 20 ? -18.266 -44.812 -28.922 1 40 20 ALA B CA 1
ATOM 1534 C C . ALA B 1 20 ? -16.766 -44.906 -28.641 1 40 20 ALA B C 1
ATOM 1536 O O . ALA B 1 20 ? -16.312 -45.781 -27.891 1 40 20 ALA B O 1
ATOM 1537 N N . GLY B 1 21 ? -15.945 -44.719 -29.688 1 38.72 21 GLY B N 1
ATOM 1538 C CA . GLY B 1 21 ? -14.57 -44.469 -29.297 1 38.72 21 GLY B CA 1
ATOM 1539 C C . GLY B 1 21 ? -14.445 -43.562 -28.109 1 38.72 21 GLY B C 1
ATOM 1540 O O . GLY B 1 21 ? -15.094 -42.5 -28.062 1 38.72 21 GLY B O 1
ATOM 1541 N N . SER B 1 22 ? -14.211 -44.062 -26.969 1 39.75 22 SER B N 1
ATOM 1542 C CA . SER B 1 22 ? -13.758 -43.219 -25.891 1 39.75 22 SER B CA 1
ATOM 1543 C C . SER B 1 22 ? -12.742 -42.188 -26.391 1 39.75 22 SER B C 1
ATOM 1545 O O . SER B 1 22 ? -11.695 -42.562 -26.938 1 39.75 22 SER B O 1
ATOM 1547 N N . TRP B 1 23 ? -13.148 -41.094 -27.094 1 41.44 23 TRP B N 1
ATOM 1548 C CA . TRP B 1 23 ? -12.133 -40.062 -27.234 1 41.44 23 TRP B CA 1
ATOM 1549 C C . TRP B 1 23 ? -11.227 -40.031 -26.016 1 41.44 23 TRP B C 1
ATOM 1551 O O . TRP B 1 23 ? -11.68 -40.188 -24.891 1 41.44 23 TRP B O 1
ATOM 1561 N N . PRO B 1 24 ? -10.031 -40.469 -26.109 1 42.22 24 PRO B N 1
ATOM 1562 C CA . PRO B 1 24 ? -9.203 -40.219 -24.922 1 42.22 24 PRO B CA 1
ATOM 1563 C C . PRO B 1 24 ? -9.57 -38.906 -24.203 1 42.22 24 PRO B C 1
ATOM 1565 O O . PRO B 1 24 ? -9.953 -37.938 -24.844 1 42.22 24 PRO B O 1
ATOM 1568 N N . GLU B 1 25 ? -10.328 -38.875 -23.109 1 44.91 25 GLU B N 1
ATOM 1569 C CA . GLU B 1 25 ? -10.422 -37.656 -22.297 1 44.91 25 GLU B CA 1
ATOM 1570 C C . GLU B 1 25 ? -9.188 -36.781 -22.5 1 44.91 25 GLU B C 1
ATOM 1572 O O . GLU B 1 25 ? -8.078 -37.156 -22.125 1 44.91 25 GLU B O 1
ATOM 1577 N N . GLU B 1 26 ? -8.812 -36.281 -23.594 1 50.03 26 GLU B N 1
ATOM 1578 C CA . GLU B 1 26 ? -7.707 -35.344 -23.75 1 50.03 26 GLU B CA 1
ATOM 1579 C C . GLU B 1 26 ? -7.367 -34.656 -22.438 1 50.03 26 GLU B C 1
ATOM 1581 O O . GLU B 1 26 ? -8.234 -34.031 -21.797 1 50.03 26 GLU B O 1
ATOM 1586 N N . ASP B 1 27 ? -6.535 -35.188 -21.578 1 65.25 27 ASP B N 1
ATOM 1587 C CA . ASP B 1 27 ? -6.086 -34.844 -20.234 1 65.25 27 ASP B CA 1
ATOM 1588 C C . ASP B 1 27 ? -5.902 -33.344 -20.062 1 65.25 27 ASP B C 1
ATOM 1590 O O . ASP B 1 27 ? -5.066 -32.719 -20.734 1 65.25 27 ASP B O 1
ATOM 1594 N N . THR B 1 28 ? -6.887 -32.5 -19.891 1 80.31 28 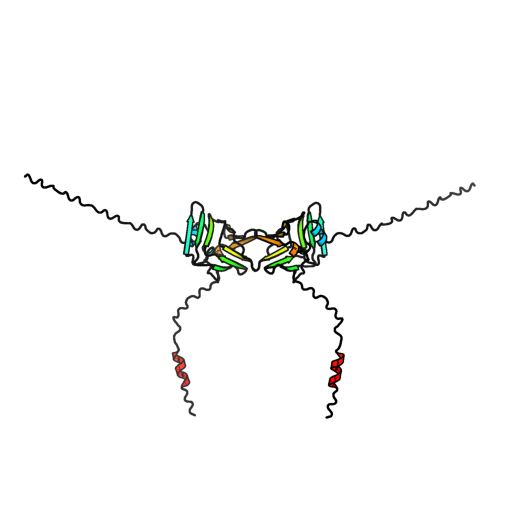THR B N 1
ATOM 1595 C CA . THR B 1 28 ? -6.816 -31.078 -19.641 1 80.31 28 THR B CA 1
ATOM 1596 C C . THR B 1 28 ? -5.688 -30.75 -18.656 1 80.31 28 THR B C 1
ATOM 1598 O O . THR B 1 28 ? -5.562 -31.406 -17.609 1 80.31 28 THR B O 1
ATOM 1601 N N . PRO B 1 29 ? -4.711 -29.984 -19.203 1 92.31 29 PRO B N 1
ATOM 1602 C CA . PRO B 1 29 ? -3.621 -29.609 -18.312 1 92.31 29 PRO B CA 1
ATOM 1603 C C . PRO B 1 29 ? -4.121 -29.094 -16.953 1 92.31 29 PRO B C 1
ATOM 1605 O O . PRO B 1 29 ? -5.242 -28.594 -16.875 1 92.31 29 PRO B O 1
ATOM 1608 N N . SER B 1 30 ? -3.357 -29.391 -15.914 1 95.25 30 SER B N 1
ATOM 1609 C CA . SER B 1 30 ? -3.652 -28.781 -14.617 1 95.25 30 SER B CA 1
ATOM 1610 C C . SER B 1 30 ? -3.521 -27.266 -14.68 1 95.25 30 SER B C 1
ATOM 1612 O O . SER B 1 30 ? -2.949 -26.719 -15.625 1 95.25 30 SER B O 1
ATOM 1614 N N . VAL B 1 31 ? -4.051 -26.625 -13.742 1 97.12 31 VAL B N 1
ATOM 1615 C CA . VAL B 1 31 ? -3.949 -25.172 -13.695 1 97.12 31 VAL B CA 1
ATOM 1616 C C . VAL B 1 31 ? -2.482 -24.766 -13.594 1 97.12 31 VAL B C 1
ATOM 1618 O O . VAL B 1 31 ? -2.08 -23.75 -14.164 1 97.12 31 VAL B O 1
ATOM 1621 N N . TYR B 1 32 ? -1.647 -25.531 -12.93 1 97.56 32 TYR B N 1
ATOM 1622 C CA . TYR B 1 32 ? -0.222 -25.25 -12.789 1 97.56 32 TYR B CA 1
ATOM 1623 C C . TYR B 1 32 ? 0.489 -25.359 -14.133 1 97.56 32 TYR B C 1
ATOM 1625 O O . TYR B 1 32 ? 1.324 -24.516 -14.477 1 97.56 32 TYR B O 1
ATOM 1633 N N . GLU B 1 33 ? 0.112 -26.391 -14.852 1 96.31 33 GLU B N 1
ATOM 1634 C CA . GLU B 1 33 ? 0.651 -26.531 -16.203 1 96.31 33 GLU B CA 1
ATOM 1635 C C . GLU B 1 33 ? 0.175 -25.406 -17.109 1 96.31 33 GLU B C 1
ATOM 1637 O O . GLU B 1 33 ? 0.93 -24.922 -17.953 1 96.31 33 GLU B O 1
ATOM 1642 N N . ALA B 1 34 ? -1.041 -25.094 -16.953 1 96.31 34 ALA B N 1
ATOM 1643 C CA . ALA B 1 34 ? -1.576 -24 -17.734 1 96.31 34 ALA B CA 1
ATOM 1644 C C . ALA B 1 34 ? -0.807 -22.703 -17.469 1 96.31 34 ALA B C 1
ATOM 1646 O O . ALA B 1 34 ? -0.468 -21.969 -18.406 1 96.31 34 ALA B O 1
ATOM 1647 N N . LEU B 1 35 ? -0.543 -22.344 -16.203 1 97.31 35 LEU B N 1
ATOM 1648 C CA . LEU B 1 35 ? 0.248 -21.172 -15.836 1 97.31 35 LEU B CA 1
ATOM 1649 C C . LEU B 1 35 ? 1.604 -21.203 -16.531 1 97.31 35 LEU B C 1
ATOM 1651 O O . LEU B 1 35 ? 2.055 -20.172 -17.062 1 97.31 35 LEU B O 1
ATOM 1655 N N . ALA B 1 36 ? 2.195 -22.375 -16.578 1 96.75 36 ALA B N 1
ATOM 1656 C CA . ALA B 1 36 ? 3.521 -22.531 -17.172 1 96.75 36 ALA B CA 1
ATOM 1657 C C . ALA B 1 36 ? 3.492 -22.219 -18.656 1 96.75 36 ALA B C 1
ATOM 1659 O O . ALA B 1 36 ? 4.461 -21.688 -19.219 1 96.75 36 ALA B O 1
ATOM 1660 N N . GLN B 1 37 ? 2.438 -22.562 -19.281 1 95.94 37 GLN B N 1
ATOM 1661 C CA . GLN B 1 37 ? 2.303 -22.281 -20.719 1 95.94 37 GLN B CA 1
ATOM 1662 C C . GLN B 1 37 ? 2.336 -20.781 -21 1 95.94 37 GLN B C 1
ATOM 1664 O O . GLN B 1 37 ? 2.674 -20.359 -22.094 1 95.94 37 GLN B O 1
ATOM 1669 N N . TYR B 1 38 ? 1.984 -20.047 -20.031 1 97.19 38 TYR B N 1
ATOM 1670 C CA . TYR B 1 38 ? 2.002 -18.594 -20.188 1 97.19 38 TYR B CA 1
ATOM 1671 C C . TYR B 1 38 ? 3.201 -17.984 -19.469 1 97.19 38 TYR B C 1
ATOM 1673 O O . TYR B 1 38 ? 3.217 -16.797 -19.188 1 97.19 38 TYR B O 1
ATOM 1681 N N . ASP B 1 39 ? 4.152 -18.812 -19.078 1 97.62 39 ASP B N 1
ATOM 1682 C CA . ASP B 1 39 ? 5.461 -18.453 -18.547 1 97.62 39 ASP B CA 1
ATOM 1683 C C . ASP B 1 39 ? 5.367 -18.031 -17.094 1 97.62 39 ASP B C 1
ATOM 1685 O O . ASP B 1 39 ? 6.168 -17.219 -16.609 1 97.62 39 ASP B O 1
ATOM 1689 N N . PHE B 1 40 ? 4.355 -18.516 -16.391 1 98.25 40 PHE B N 1
ATOM 1690 C CA . PHE B 1 40 ? 4.262 -18.266 -14.961 1 98.25 40 PHE B CA 1
ATOM 1691 C C . PHE B 1 40 ? 4.652 -19.516 -14.172 1 98.25 40 PHE B C 1
ATOM 1693 O O . PHE B 1 40 ? 4.328 -20.625 -14.57 1 98.25 40 PHE B O 1
ATOM 1700 N N . PRO B 1 41 ? 5.379 -19.281 -13.078 1 97.5 41 PRO B N 1
ATOM 1701 C CA . PRO B 1 41 ? 5.734 -20.422 -12.227 1 97.5 41 PRO B CA 1
ATOM 1702 C C . PRO B 1 41 ? 4.539 -20.984 -11.469 1 97.5 41 PRO B C 1
ATOM 1704 O O . PRO B 1 41 ? 3.582 -20.266 -11.188 1 97.5 41 PRO B O 1
ATOM 1707 N N . VAL B 1 42 ? 4.625 -22.203 -11.109 1 97.12 42 VAL B N 1
ATOM 1708 C CA . VAL B 1 42 ? 3.527 -22.875 -10.43 1 97.12 42 VAL B CA 1
ATOM 1709 C C . VAL B 1 42 ? 3.279 -22.234 -9.07 1 97.12 42 VAL B C 1
ATOM 1711 O O . VAL B 1 42 ? 2.156 -22.25 -8.562 1 97.12 42 VAL B O 1
ATOM 1714 N N . GLY B 1 43 ? 4.328 -21.562 -8.5 1 97.06 43 GLY B N 1
ATOM 1715 C CA . GLY B 1 43 ? 4.27 -21 -7.168 1 97.06 43 GLY B CA 1
ATOM 1716 C C . GLY B 1 43 ? 3.426 -19.734 -7.09 1 97.06 43 GLY B C 1
ATOM 1717 O O . GLY B 1 43 ? 3.189 -19.203 -6.004 1 97.06 43 GLY B O 1
ATOM 1718 N N . LEU B 1 44 ? 2.939 -19.281 -8.266 1 97.62 44 LEU B N 1
ATOM 1719 C CA . LEU B 1 44 ? 2.012 -18.156 -8.273 1 97.62 44 LEU B CA 1
ATOM 1720 C C . LEU B 1 44 ? 0.688 -18.547 -7.613 1 97.62 44 LEU B C 1
ATOM 1722 O O . LEU B 1 44 ? -0.041 -17.672 -7.125 1 97.62 44 LEU B O 1
ATOM 1726 N N . LEU B 1 45 ? 0.365 -19.828 -7.629 1 97.81 45 LEU B N 1
ATOM 1727 C CA . LEU B 1 45 ? -0.852 -20.344 -7.02 1 97.81 45 LEU B CA 1
ATOM 1728 C C . LEU B 1 45 ? -0.52 -21.281 -5.863 1 97.81 45 LEU B C 1
ATOM 1730 O O . LEU B 1 45 ? 0.405 -22.094 -5.961 1 97.81 45 LEU B O 1
ATOM 1734 N N . PRO B 1 46 ? -1.323 -21.156 -4.781 1 97.25 46 PRO B N 1
ATOM 1735 C CA . PRO B 1 46 ? -1.151 -22.156 -3.713 1 97.25 46 PRO B CA 1
ATOM 1736 C C . PRO B 1 46 ? -1.451 -23.578 -4.172 1 97.25 46 PRO B C 1
ATOM 1738 O O . PRO B 1 46 ? -2.158 -23.781 -5.16 1 97.25 46 PRO B O 1
ATOM 1741 N N . GLU B 1 47 ? -0.895 -24.469 -3.395 1 95.81 47 GLU B N 1
ATOM 1742 C CA . GLU B 1 47 ? -1.214 -25.875 -3.646 1 95.81 47 GLU B CA 1
ATOM 1743 C C . GLU B 1 47 ? -2.697 -26.156 -3.418 1 95.81 47 GLU B C 1
ATOM 1745 O O . GLU B 1 47 ? -3.346 -25.469 -2.619 1 95.81 47 GLU B O 1
ATOM 1750 N N . GLY B 1 48 ? -3.17 -27.156 -4.207 1 94.19 48 GLY B N 1
ATOM 1751 C CA . GLY B 1 48 ? -4.496 -27.672 -3.896 1 94.19 48 GLY B CA 1
ATOM 1752 C C . GLY B 1 48 ? -5.586 -27.062 -4.762 1 94.19 48 GLY B C 1
ATOM 1753 O O . GLY B 1 48 ? -6.766 -27.141 -4.422 1 94.19 48 GLY B O 1
ATOM 1754 N N . ALA B 1 49 ? -5.188 -26.469 -5.824 1 96.75 49 ALA B N 1
ATOM 1755 C CA . ALA B 1 49 ? -6.203 -25.969 -6.75 1 96.75 49 ALA B CA 1
ATOM 1756 C C . ALA B 1 49 ? -7.117 -27.109 -7.223 1 96.75 49 ALA B C 1
ATOM 1758 O O . ALA B 1 49 ? -6.648 -28.203 -7.508 1 96.75 49 ALA B O 1
ATOM 1759 N N . THR B 1 50 ? -8.398 -26.844 -7.32 1 96.44 50 THR B N 1
ATOM 1760 C CA . THR B 1 50 ? -9.383 -27.875 -7.641 1 96.44 50 THR B CA 1
ATOM 1761 C C . THR B 1 50 ? -9.766 -27.812 -9.117 1 96.44 50 THR B C 1
ATOM 1763 O O . THR B 1 50 ? -10.375 -28.75 -9.641 1 96.44 50 THR B O 1
ATOM 1766 N N . GLY B 1 51 ? -9.445 -26.781 -9.766 1 96.38 51 GLY B N 1
ATOM 1767 C CA . GLY B 1 51 ? -9.773 -26.625 -11.172 1 96.38 51 GLY B CA 1
ATOM 1768 C C . GLY B 1 51 ? -9.508 -25.219 -11.695 1 96.38 51 GLY B C 1
ATOM 1769 O O . GLY B 1 51 ? -8.914 -24.391 -11 1 96.38 51 GLY B O 1
ATOM 1770 N N . TYR B 1 52 ? -9.836 -25.062 -13.008 1 98.12 52 TYR B N 1
ATOM 1771 C CA . TYR B 1 52 ? -9.672 -23.734 -13.609 1 98.12 52 TYR B CA 1
ATOM 1772 C C . TYR B 1 52 ? -10.492 -23.625 -14.891 1 98.12 52 TYR B C 1
ATOM 1774 O O . TYR B 1 52 ? -10.93 -24.625 -15.445 1 98.12 52 TYR B O 1
ATOM 1782 N N . ASP B 1 53 ? -10.789 -22.359 -15.234 1 98.06 53 ASP B N 1
ATOM 1783 C CA . ASP B 1 53 ? -11.344 -21.984 -16.531 1 98.06 53 ASP B CA 1
ATOM 1784 C C . ASP B 1 53 ? -10.383 -21.094 -17.297 1 98.06 53 ASP B C 1
ATOM 1786 O O . ASP B 1 53 ? -9.758 -20.203 -16.719 1 98.06 53 ASP B O 1
ATOM 1790 N N . LEU B 1 54 ? -10.266 -21.422 -18.641 1 97.5 54 LEU B N 1
ATOM 1791 C CA . LEU B 1 54 ? -9.422 -20.594 -19.484 1 97.5 54 LEU B CA 1
ATOM 1792 C C . LEU B 1 54 ? -10.023 -20.453 -20.891 1 97.5 54 LEU B C 1
ATOM 1794 O O . LEU B 1 54 ? -10.359 -21.453 -21.516 1 97.5 54 LEU B O 1
ATOM 1798 N N . ASN B 1 55 ? -10.203 -19.234 -21.25 1 97.38 55 ASN B N 1
ATOM 1799 C CA . ASN B 1 55 ? -10.531 -18.922 -22.641 1 97.38 55 ASN B CA 1
ATOM 1800 C C . ASN B 1 55 ? -9.305 -18.438 -23.406 1 97.38 55 ASN B C 1
ATOM 1802 O O . ASN B 1 55 ? -8.883 -17.281 -23.266 1 97.38 55 ASN B O 1
ATOM 1806 N N . PRO B 1 56 ? -8.773 -19.266 -24.172 1 93.94 56 PRO B N 1
ATOM 1807 C CA . PRO B 1 56 ? -7.508 -18.906 -24.828 1 93.94 56 PRO B CA 1
ATOM 1808 C C . PRO B 1 56 ? -7.656 -17.734 -25.797 1 93.94 56 PRO B C 1
ATOM 1810 O O . PRO B 1 56 ? -6.668 -17.062 -26.109 1 93.94 56 PRO B O 1
ATOM 1813 N N . SER B 1 57 ? -8.805 -17.484 -26.25 1 95.31 57 SER B N 1
ATOM 1814 C CA . SER B 1 57 ? -9.031 -16.406 -27.203 1 95.31 57 SER B CA 1
ATOM 1815 C C . SER B 1 57 ? -9.016 -15.039 -26.516 1 95.31 57 SER B C 1
ATOM 1817 O O . SER B 1 57 ? -8.5 -14.062 -27.062 1 95.31 57 SER B O 1
ATOM 1819 N N . THR B 1 58 ? -9.539 -15 -25.328 1 96.31 58 THR B N 1
ATOM 1820 C CA . THR B 1 58 ? -9.664 -13.727 -24.641 1 96.31 58 THR B CA 1
ATOM 1821 C C . THR B 1 58 ? -8.633 -13.609 -23.516 1 96.31 58 THR B C 1
ATOM 1823 O O . THR B 1 58 ? -8.344 -12.508 -23.047 1 96.31 58 THR B O 1
ATOM 1826 N N . GLY B 1 59 ? -8.188 -14.734 -23.094 1 97.5 59 GLY B N 1
ATOM 1827 C CA . GLY B 1 59 ? -7.262 -14.766 -21.969 1 97.5 59 GLY B CA 1
ATOM 1828 C C . GLY B 1 59 ? -7.953 -14.844 -20.625 1 97.5 59 GLY B C 1
ATOM 1829 O O . GLY B 1 59 ? -7.293 -14.914 -19.578 1 97.5 59 GLY B O 1
ATOM 1830 N N . GLU B 1 60 ? -9.297 -14.758 -20.641 1 98.44 60 GLU B N 1
ATOM 1831 C CA . GLU B 1 60 ? -10.031 -14.859 -19.391 1 98.44 60 GLU B CA 1
ATOM 1832 C C . GLU B 1 60 ? -9.672 -16.141 -18.641 1 98.44 60 GLU B C 1
ATOM 1834 O O . GLU B 1 60 ? -9.719 -17.234 -19.203 1 98.44 60 GLU B O 1
ATOM 1839 N N . PHE B 1 61 ? -9.305 -15.977 -17.406 1 98.06 61 PHE B N 1
ATOM 1840 C CA . PHE B 1 61 ? -8.75 -17.062 -16.625 1 98.06 61 PHE B CA 1
ATOM 1841 C C . PHE B 1 61 ? -9.305 -17.062 -15.203 1 98.06 61 PHE B C 1
ATOM 1843 O O . PHE B 1 61 ? -9.438 -15.992 -14.594 1 98.06 61 PHE B O 1
ATOM 1850 N N . SER B 1 62 ? -9.648 -18.172 -14.664 1 98.56 62 SER B N 1
ATOM 1851 C CA . SER B 1 62 ? -10.031 -18.359 -13.273 1 98.56 62 SER B CA 1
ATOM 1852 C C . SER B 1 62 ? -9.445 -19.641 -12.703 1 98.56 62 SER B C 1
ATOM 1854 O O . SER B 1 62 ? -9.477 -20.688 -13.359 1 98.56 62 SER B O 1
ATOM 1856 N N . ALA B 1 63 ? -8.898 -19.547 -11.562 1 98.5 63 ALA B N 1
ATOM 1857 C CA . ALA B 1 63 ? -8.43 -20.703 -10.805 1 98.5 63 ALA B CA 1
ATOM 1858 C C . ALA B 1 63 ? -9.234 -20.875 -9.516 1 98.5 63 ALA B C 1
ATOM 1860 O O . ALA B 1 63 ? -9.602 -19.891 -8.875 1 98.5 63 ALA B O 1
ATOM 1861 N N . TYR B 1 64 ? -9.492 -22.094 -9.156 1 98.44 64 TYR B N 1
ATOM 1862 C CA . TYR B 1 64 ? -10.344 -22.391 -8.008 1 98.44 64 TYR B CA 1
ATOM 1863 C C . TYR B 1 64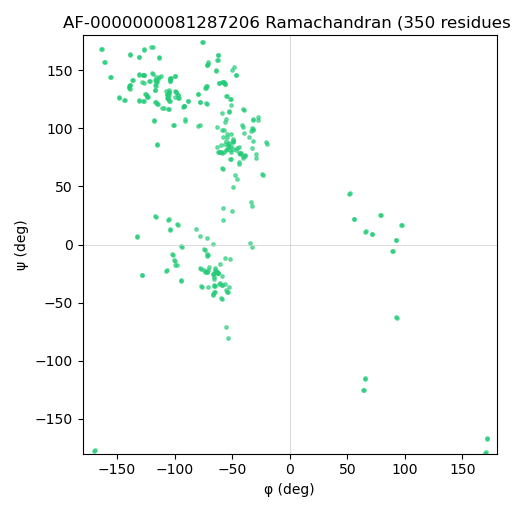 ? -9.562 -23.125 -6.926 1 98.44 64 TYR B C 1
ATOM 1865 O O . TYR B 1 64 ? -8.82 -24.062 -7.211 1 98.44 64 TYR B O 1
ATOM 1873 N N . LEU B 1 65 ? -9.727 -22.641 -5.715 1 97.56 65 LEU B N 1
ATOM 1874 C CA . LEU B 1 65 ? -9.164 -23.266 -4.523 1 97.56 65 LEU B CA 1
ATOM 1875 C C . LEU B 1 65 ? -10.273 -23.797 -3.623 1 97.56 65 LEU B C 1
ATOM 1877 O O . LEU B 1 65 ? -11.445 -23.469 -3.811 1 97.56 65 LEU B O 1
ATOM 1881 N N . LYS B 1 66 ? -9.844 -24.734 -2.748 1 95.69 66 LYS B N 1
ATOM 1882 C CA . LYS B 1 66 ? -10.828 -25.344 -1.855 1 95.69 66 LYS B CA 1
ATOM 1883 C C . LYS B 1 66 ? -11.391 -24.312 -0.876 1 95.69 66 LYS B C 1
ATOM 1885 O O . LYS B 1 66 ? -12.508 -24.453 -0.387 1 95.69 66 LYS B O 1
ATOM 1890 N N . GLY B 1 67 ? -10.68 -23.328 -0.55 1 96.75 67 GLY B N 1
ATOM 1891 C CA . GLY B 1 67 ? -11.016 -22.25 0.368 1 96.75 67 GLY B CA 1
ATOM 1892 C C . GLY B 1 67 ? -10.016 -21.109 0.348 1 96.75 67 GLY B C 1
ATOM 1893 O O . GLY B 1 67 ? -9.156 -21.047 -0.526 1 96.75 67 GLY B O 1
ATOM 1894 N N . THR B 1 68 ? -10.289 -20.203 1.179 1 97.88 68 THR B N 1
ATOM 1895 C CA . THR B 1 68 ? -9.336 -19.109 1.326 1 97.88 68 THR B CA 1
ATOM 1896 C C . THR B 1 68 ? -7.98 -19.625 1.798 1 97.88 68 THR B C 1
ATOM 1898 O O . THR B 1 68 ? -7.914 -20.5 2.658 1 97.88 68 THR B O 1
ATOM 1901 N N . CYS B 1 69 ? -6.996 -19.094 1.238 1 98 69 CYS B N 1
ATOM 1902 C CA . CYS B 1 69 ? -5.637 -19.484 1.595 1 98 69 CYS B CA 1
ATOM 1903 C C . CYS B 1 69 ? -4.812 -18.266 1.989 1 98 69 CYS B C 1
ATOM 1905 O O . CYS B 1 69 ? -4.785 -17.266 1.266 1 98 69 CYS B O 1
ATOM 1907 N N . THR B 1 70 ? -4.141 -18.328 3.137 1 97.06 70 THR B N 1
ATOM 1908 C CA . THR B 1 70 ? -3.256 -17.266 3.584 1 97.06 70 THR B CA 1
ATOM 1909 C C . THR B 1 70 ? -1.876 -17.812 3.93 1 97.06 70 THR B C 1
ATOM 1911 O O . THR B 1 70 ? -1.753 -18.953 4.391 1 97.06 70 THR B O 1
ATOM 1914 N N . PHE B 1 71 ? -0.856 -17 3.662 1 94.56 71 PHE B N 1
ATOM 1915 C CA . PHE B 1 71 ? 0.501 -17.344 4.066 1 94.56 71 PHE B CA 1
ATOM 1916 C C . PHE B 1 71 ? 1.409 -16.125 4.027 1 94.56 71 PHE B C 1
ATOM 1918 O O . PHE B 1 71 ? 1.038 -15.086 3.479 1 94.56 71 PHE B O 1
ATOM 1925 N N . MET B 1 72 ? 2.588 -16.312 4.605 1 92.19 72 MET B N 1
ATOM 1926 C CA . MET B 1 72 ? 3.582 -15.242 4.621 1 92.19 72 MET B CA 1
ATOM 1927 C C . MET B 1 72 ? 4.59 -15.422 3.49 1 92.19 72 MET B C 1
ATOM 1929 O O . MET B 1 72 ? 5.055 -16.531 3.24 1 92.19 72 MET B O 1
ATOM 1933 N N . LEU B 1 73 ? 4.781 -14.391 2.744 1 90.75 73 LEU B N 1
ATOM 1934 C CA . LEU B 1 73 ? 5.828 -14.359 1.728 1 90.75 73 LEU B CA 1
ATOM 1935 C C . LEU B 1 73 ? 6.996 -13.484 2.178 1 90.75 73 LEU B C 1
ATOM 1937 O O . LEU B 1 73 ? 6.801 -12.336 2.574 1 90.75 73 LEU B O 1
ATOM 1941 N N . ALA B 1 74 ? 8.195 -14.039 2.17 1 84.88 74 ALA B N 1
ATOM 1942 C CA . ALA B 1 74 ? 9.43 -13.32 2.48 1 84.88 74 ALA B CA 1
ATOM 1943 C C . ALA B 1 74 ? 9.352 -12.664 3.857 1 84.88 74 ALA B C 1
ATOM 1945 O O . ALA B 1 74 ? 9.898 -11.586 4.066 1 84.88 74 ALA B O 1
ATOM 1946 N N . ASN B 1 75 ? 8.523 -13.133 4.703 1 81.25 75 ASN B N 1
ATOM 1947 C CA . ASN B 1 75 ? 8.391 -12.68 6.086 1 81.25 75 ASN B CA 1
ATOM 1948 C C . ASN B 1 75 ? 7.891 -11.242 6.156 1 81.25 75 ASN B C 1
ATOM 1950 O O . ASN B 1 75 ? 7.992 -10.594 7.199 1 81.25 75 ASN B O 1
ATOM 1954 N N . THR B 1 76 ? 7.473 -10.719 5.102 1 83.62 76 THR B N 1
ATOM 1955 C CA . THR B 1 76 ? 7.09 -9.312 5.059 1 83.62 76 THR B CA 1
ATOM 1956 C C . THR B 1 76 ? 5.691 -9.156 4.473 1 83.62 76 THR B C 1
ATOM 1958 O O . THR B 1 76 ? 4.938 -8.266 4.883 1 83.62 76 THR B O 1
ATOM 1961 N N . PHE B 1 77 ? 5.336 -10.094 3.68 1 90.12 77 PHE B N 1
ATOM 1962 C CA . PHE B 1 77 ? 4.066 -9.977 2.973 1 90.12 77 PHE B CA 1
ATOM 1963 C C . PHE B 1 77 ? 3.109 -11.086 3.396 1 90.12 77 PHE B C 1
ATOM 1965 O O . PHE B 1 77 ? 3.445 -12.266 3.316 1 90.12 77 PHE B O 1
ATOM 1972 N N . HIS B 1 78 ? 2 -10.648 3.867 1 92.62 78 HIS B N 1
ATOM 1973 C CA . HIS B 1 78 ? 0.912 -11.602 4.078 1 92.62 78 HIS B CA 1
ATOM 1974 C C . HIS B 1 78 ? 0.002 -11.672 2.855 1 92.62 78 HIS B C 1
ATOM 1976 O O . HIS B 1 78 ? -0.639 -10.688 2.492 1 92.62 78 HIS B O 1
ATOM 1982 N N . LEU B 1 79 ? -0.017 -12.898 2.311 1 95.94 79 LEU B N 1
ATOM 1983 C CA . LEU B 1 79 ? -0.823 -13.086 1.109 1 95.94 79 LEU B CA 1
ATOM 1984 C C . LEU B 1 79 ? -2.127 -13.812 1.438 1 95.94 79 LEU B C 1
ATOM 1986 O O . LEU B 1 79 ? -2.148 -14.711 2.277 1 95.94 79 LEU B O 1
ATOM 1990 N N . LYS B 1 80 ? -3.164 -13.367 0.75 1 97.19 80 LYS B N 1
ATOM 1991 C CA . LYS B 1 80 ? -4.48 -13.992 0.855 1 97.19 80 LYS B CA 1
ATOM 1992 C C . LYS B 1 80 ? -5.062 -14.281 -0.525 1 97.19 80 LYS B C 1
ATOM 1994 O O . LYS B 1 80 ? -5.164 -13.383 -1.364 1 97.19 80 LYS B O 1
ATOM 1999 N N . TYR B 1 81 ? -5.375 -15.508 -0.683 1 97.94 81 TYR B N 1
ATOM 2000 C CA . TYR B 1 81 ? -6.137 -15.961 -1.843 1 97.94 81 TYR B CA 1
ATOM 2001 C C . TYR B 1 81 ? -7.57 -16.297 -1.455 1 97.94 81 TYR B C 1
ATOM 2003 O O . TYR B 1 81 ? -7.801 -17.078 -0.523 1 97.94 81 TYR B O 1
ATOM 2011 N N . GLU B 1 82 ? -8.422 -15.711 -2.242 1 98.25 82 GLU B N 1
ATOM 2012 C CA . GLU B 1 82 ? -9.797 -16.172 -2.129 1 98.25 82 GLU B CA 1
ATOM 2013 C C . GLU B 1 82 ? -9.977 -17.531 -2.818 1 98.25 82 GLU B C 1
ATOM 2015 O O . GLU B 1 82 ? -9.047 -18.031 -3.443 1 98.25 82 GLU B O 1
ATOM 2020 N N . SER B 1 83 ? -11.195 -18.094 -2.666 1 98.19 83 SER B N 1
ATOM 2021 C CA . SER B 1 83 ? -11.469 -19.406 -3.271 1 98.19 83 SER B CA 1
ATOM 2022 C C . SER B 1 83 ? -11.383 -19.328 -4.793 1 98.19 83 SER B C 1
ATOM 2024 O O . SER B 1 83 ? -11.211 -20.344 -5.461 1 98.19 83 SER B O 1
ATOM 2026 N N . THR B 1 84 ? -11.562 -18.156 -5.277 1 98.31 84 THR B N 1
ATOM 2027 C CA . THR B 1 84 ? -11.438 -17.953 -6.715 1 98.31 84 THR B CA 1
ATOM 2028 C C . THR B 1 84 ? -10.461 -16.812 -7.008 1 98.31 84 THR B C 1
ATOM 2030 O O . THR B 1 84 ? -10.594 -15.719 -6.457 1 98.31 84 THR B O 1
ATOM 2033 N N . MET B 1 85 ? -9.469 -17.109 -7.758 1 98.25 85 MET B N 1
ATOM 2034 C CA . MET B 1 85 ? -8.594 -16.109 -8.352 1 98.25 85 MET B CA 1
ATOM 2035 C C . MET B 1 85 ? -8.883 -15.945 -9.844 1 98.25 85 MET B C 1
ATOM 2037 O O . MET B 1 85 ? -8.906 -16.922 -10.586 1 98.25 85 MET B O 1
ATOM 2041 N N . SER B 1 86 ? -9.086 -14.719 -10.305 1 98.5 86 SER B N 1
ATOM 2042 C CA . SER B 1 86 ? -9.414 -14.531 -11.719 1 98.5 86 SER B CA 1
ATOM 2043 C C . SER B 1 86 ? -8.672 -13.328 -12.297 1 98.5 86 SER B C 1
ATOM 2045 O O . SER B 1 86 ? -8.109 -12.523 -11.555 1 98.5 86 SER B O 1
ATOM 2047 N N . GLY B 1 87 ? -8.648 -13.289 -13.664 1 98.38 87 GLY B N 1
ATOM 2048 C CA . GLY B 1 87 ? -8.016 -12.211 -14.398 1 98.38 87 GLY B CA 1
ATOM 2049 C C . GLY B 1 87 ? -7.922 -12.477 -15.891 1 98.38 87 GLY B C 1
ATOM 2050 O O . GLY B 1 87 ? -8.688 -13.273 -16.438 1 98.38 87 GLY B O 1
ATOM 2051 N N . ILE B 1 88 ? -7.137 -11.688 -16.547 1 98.56 88 ILE B N 1
ATOM 2052 C CA . ILE B 1 88 ? -6.809 -11.867 -17.953 1 98.56 88 ILE B CA 1
ATOM 2053 C C . ILE B 1 88 ? -5.348 -12.281 -18.094 1 98.56 88 ILE B C 1
ATOM 2055 O O . ILE B 1 88 ? -4.441 -11.531 -17.734 1 98.56 88 ILE B O 1
ATOM 2059 N N . ILE B 1 89 ? -5.156 -13.453 -18.625 1 98.12 89 ILE B N 1
ATOM 2060 C CA . ILE B 1 89 ? -3.801 -13.992 -18.719 1 98.12 89 ILE B CA 1
ATOM 2061 C C . ILE B 1 89 ? -3.309 -13.93 -20.156 1 98.12 89 ILE B C 1
ATOM 2063 O O . ILE B 1 89 ? -4.043 -14.273 -21.078 1 98.12 89 ILE B O 1
ATOM 2067 N N . THR B 1 90 ? -2.211 -13.359 -20.375 1 97.44 90 THR B N 1
ATOM 2068 C CA . THR B 1 90 ? -1.405 -13.414 -21.594 1 97.44 90 THR B CA 1
ATOM 2069 C C . THR B 1 90 ? 0.028 -13.836 -21.266 1 97.44 90 THR B C 1
ATOM 2071 O O . THR B 1 90 ? 0.377 -14.031 -20.109 1 97.44 90 THR B O 1
ATOM 2074 N N . LYS B 1 91 ? 0.739 -14.148 -22.297 1 97.25 91 LYS B N 1
ATOM 2075 C CA . LYS B 1 91 ? 2.127 -14.508 -22.016 1 97.25 91 LYS B CA 1
ATOM 2076 C C . LYS B 1 91 ? 2.809 -13.438 -21.156 1 97.25 91 LYS B C 1
ATOM 2078 O O . LYS B 1 91 ? 2.758 -12.25 -21.484 1 97.25 91 LYS B O 1
ATOM 2083 N N . ASP B 1 92 ? 3.387 -13.758 -20.031 1 97.19 92 ASP B N 1
ATOM 2084 C CA . ASP B 1 92 ? 4.207 -12.953 -19.125 1 97.19 92 ASP B CA 1
ATOM 2085 C C . ASP B 1 92 ? 3.363 -11.922 -18.391 1 97.19 92 ASP B C 1
ATOM 2087 O O . ASP B 1 92 ? 3.9 -11 -17.766 1 97.19 92 ASP B O 1
ATOM 2091 N N . ARG B 1 93 ? 2.094 -12.008 -18.5 1 97.62 93 ARG B N 1
ATOM 2092 C CA . ARG B 1 93 ? 1.29 -10.969 -17.875 1 97.62 93 ARG B CA 1
ATOM 2093 C C . ARG B 1 93 ? -0.05 -11.523 -17.391 1 97.62 93 ARG B C 1
ATOM 2095 O O . ARG B 1 93 ? -0.728 -12.242 -18.141 1 97.62 93 ARG B O 1
ATOM 2102 N N . LEU B 1 94 ? -0.385 -11.328 -16.125 1 98.19 94 LEU B N 1
ATOM 2103 C CA . LEU B 1 94 ? -1.688 -11.57 -15.516 1 98.19 94 LEU B CA 1
ATOM 2104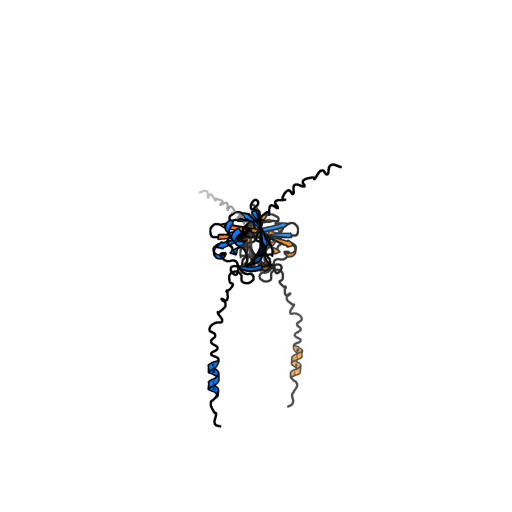 C C . LEU B 1 94 ? -2.281 -10.281 -14.969 1 98.19 94 LEU B C 1
ATOM 2106 O O . LEU B 1 94 ? -1.827 -9.773 -13.938 1 98.19 94 LEU B O 1
ATOM 2110 N N . GLU B 1 95 ? -3.283 -9.75 -15.625 1 97.19 95 GLU B N 1
ATOM 2111 C CA . GLU B 1 95 ? -3.789 -8.422 -15.281 1 97.19 95 GLU B CA 1
ATOM 2112 C C . GLU B 1 95 ? -5.258 -8.477 -14.875 1 97.19 95 GLU B C 1
ATOM 2114 O O . GLU B 1 95 ? -5.891 -9.531 -14.969 1 97.19 95 GLU B O 1
ATOM 2119 N N . ASN B 1 96 ? -5.711 -7.344 -14.344 1 95.88 96 ASN B N 1
ATOM 2120 C CA . ASN B 1 96 ? -7.07 -7.262 -13.812 1 95.88 96 ASN B CA 1
ATOM 2121 C C . ASN B 1 96 ? -7.355 -8.391 -12.82 1 95.88 96 ASN B C 1
ATOM 2123 O O . ASN B 1 96 ? -8.398 -9.039 -12.898 1 95.88 96 ASN B O 1
ATOM 2127 N N . LEU B 1 97 ? -6.371 -8.609 -11.961 1 97 97 LEU B N 1
ATOM 2128 C CA . LEU B 1 97 ? -6.418 -9.727 -11.031 1 97 97 LEU B CA 1
ATOM 2129 C C . LEU B 1 97 ? -7.43 -9.469 -9.922 1 97 97 LEU B C 1
ATOM 2131 O O . LEU B 1 97 ? -7.512 -8.359 -9.398 1 97 97 LEU B O 1
ATOM 2135 N N . ARG B 1 98 ? -8.195 -10.508 -9.672 1 96.75 98 ARG B N 1
ATOM 2136 C CA . ARG B 1 98 ? -9.148 -10.516 -8.562 1 96.75 98 ARG B CA 1
ATOM 2137 C C . ARG B 1 98 ? -8.938 -11.742 -7.676 1 96.75 98 ARG B C 1
ATOM 2139 O O . ARG B 1 98 ? -8.555 -12.805 -8.156 1 96.75 98 ARG B O 1
ATOM 2146 N N . GLY B 1 99 ? -9.172 -11.531 -6.367 1 97.62 99 GLY B N 1
ATOM 2147 C CA . GLY B 1 99 ? -9.141 -12.648 -5.441 1 97.62 99 GLY B CA 1
ATOM 2148 C C . GLY B 1 99 ? -7.777 -12.859 -4.805 1 97.62 99 GLY B C 1
ATOM 2149 O O . GLY B 1 99 ? -7.547 -13.867 -4.137 1 97.62 99 GLY B O 1
ATOM 2150 N N . VAL B 1 100 ? -6.832 -12.016 -5.066 1 97.25 100 VAL B N 1
ATOM 2151 C CA . VAL B 1 100 ? -5.512 -12.078 -4.445 1 97.25 100 VAL B CA 1
ATOM 2152 C C . VAL B 1 100 ? -5.199 -10.758 -3.748 1 97.25 100 VAL B C 1
ATOM 2154 O O . VAL B 1 100 ? -5.289 -9.688 -4.359 1 97.25 100 VAL B O 1
ATOM 2157 N N . HIS B 1 101 ? -4.84 -10.875 -2.49 1 94.25 101 HIS B N 1
ATOM 2158 C CA . HIS B 1 101 ? -4.617 -9.688 -1.674 1 94.25 101 HIS B CA 1
ATOM 2159 C C . HIS B 1 101 ? -3.287 -9.773 -0.928 1 94.25 101 HIS B C 1
ATOM 2161 O O . HIS B 1 101 ? -2.752 -10.859 -0.729 1 94.25 101 HIS B O 1
ATOM 2167 N N . VAL B 1 102 ? -2.855 -8.633 -0.501 1 92.5 102 VAL B N 1
ATOM 2168 C CA . VAL B 1 102 ? -1.612 -8.586 0.261 1 92.5 102 VAL B CA 1
ATOM 2169 C C . VAL B 1 102 ? -1.751 -7.605 1.422 1 92.5 102 VAL B C 1
ATOM 2171 O O . VAL B 1 102 ? -2.369 -6.547 1.278 1 92.5 102 VAL B O 1
ATOM 2174 N N . LYS B 1 103 ? -1.3 -8.008 2.537 1 88.69 103 LYS B N 1
ATOM 2175 C CA . LYS B 1 103 ? -1.076 -7.113 3.674 1 88.69 103 LYS B CA 1
ATOM 2176 C C . LYS B 1 103 ? 0.409 -6.82 3.857 1 88.69 103 LYS B C 1
ATOM 2178 O O . LYS B 1 103 ? 1.218 -7.742 3.996 1 88.69 103 LYS B O 1
ATOM 2183 N N . LEU B 1 104 ? 0.696 -5.508 3.824 1 83.62 104 LEU B N 1
ATOM 2184 C CA . LEU B 1 104 ? 2.078 -5.074 3.986 1 83.62 104 LEU B CA 1
ATOM 2185 C C . LEU B 1 104 ? 2.4 -4.82 5.457 1 83.62 104 LEU B C 1
ATOM 2187 O O . LEU B 1 104 ? 1.849 -3.904 6.066 1 83.62 104 LEU B O 1
ATOM 2191 N N . VAL B 1 105 ? 3.174 -5.645 6.27 1 77.56 105 VAL B N 1
ATOM 2192 C CA . VAL B 1 105 ? 3.293 -5.551 7.719 1 77.56 105 VAL B CA 1
ATOM 2193 C C . VAL B 1 105 ? 4.562 -4.785 8.086 1 77.56 105 VAL B C 1
ATOM 2195 O O . VAL B 1 105 ? 4.621 -4.133 9.125 1 77.56 105 VAL B O 1
ATOM 2198 N N . ARG B 1 106 ? 5.617 -4.582 7.195 1 79.31 106 ARG B N 1
ATOM 2199 C CA . ARG B 1 106 ? 6.863 -3.959 7.633 1 79.31 106 ARG B CA 1
ATOM 2200 C C . ARG B 1 106 ? 7.305 -2.869 6.664 1 79.31 106 ARG B C 1
ATOM 2202 O O . ARG B 1 106 ? 8.328 -2.219 6.875 1 79.31 106 ARG B O 1
ATOM 2209 N N . LEU B 1 107 ? 6.512 -2.617 5.773 1 82.88 107 LEU B N 1
ATOM 2210 C CA . LEU B 1 107 ? 6.965 -1.711 4.727 1 82.88 107 LEU B CA 1
ATOM 2211 C C . LEU B 1 107 ? 6.332 -0.333 4.887 1 82.88 107 LEU B C 1
ATOM 2213 O O . LEU B 1 107 ? 5.148 -0.224 5.211 1 82.88 107 LEU B O 1
ATOM 2217 N N . TRP B 1 108 ? 7.238 0.683 4.812 1 87.62 108 TRP B N 1
ATOM 2218 C CA . TRP B 1 108 ? 6.762 2.062 4.766 1 87.62 108 TRP B CA 1
ATOM 2219 C C . TRP B 1 108 ? 6.504 2.502 3.33 1 87.62 108 TRP B C 1
ATOM 2221 O O . TRP B 1 108 ? 7.379 2.375 2.469 1 87.62 108 TRP B O 1
ATOM 2231 N N . LEU B 1 109 ? 5.301 2.922 3.084 1 89.62 109 LEU B N 1
ATOM 2232 C CA . LEU B 1 109 ? 4.965 3.455 1.768 1 89.62 109 LEU B CA 1
ATOM 2233 C C . LEU B 1 109 ? 4.984 4.98 1.779 1 89.62 109 LEU B C 1
ATOM 2235 O O . LEU B 1 109 ? 4.527 5.605 2.74 1 89.62 109 LEU B O 1
ATOM 2239 N N . ARG B 1 110 ? 5.406 5.598 0.664 1 91.25 110 ARG B N 1
ATOM 2240 C CA . ARG B 1 110 ? 5.426 7.051 0.539 1 91.25 110 ARG B CA 1
ATOM 2241 C C . ARG B 1 110 ? 4.035 7.59 0.219 1 91.25 110 ARG B C 1
ATOM 2243 O O . ARG B 1 110 ? 3.359 7.086 -0.68 1 91.25 110 ARG B O 1
ATOM 2250 N N . ILE B 1 111 ? 3.648 8.5 0.939 1 93.62 111 ILE B N 1
ATOM 2251 C CA . ILE B 1 111 ? 2.463 9.25 0.545 1 93.62 111 ILE B CA 1
ATOM 2252 C C . ILE B 1 111 ? 2.826 10.25 -0.552 1 93.62 111 ILE B C 1
ATOM 2254 O O . ILE B 1 111 ? 3.625 11.164 -0.33 1 93.62 111 ILE B O 1
ATOM 2258 N N . LYS B 1 112 ? 2.162 10.172 -1.708 1 93.5 112 LYS B N 1
ATOM 2259 C CA . LYS B 1 112 ? 2.582 10.945 -2.875 1 93.5 112 LYS B CA 1
ATOM 2260 C C . LYS B 1 112 ? 1.826 12.266 -2.959 1 93.5 112 LYS B C 1
ATOM 2262 O O . LYS B 1 112 ? 2.346 13.25 -3.49 1 93.5 112 LYS B O 1
ATOM 2267 N N . GLU B 1 113 ? 0.572 12.172 -2.445 1 95.06 113 GLU B N 1
ATOM 2268 C CA . GLU B 1 113 ? -0.299 13.328 -2.623 1 95.06 113 GLU B CA 1
ATOM 2269 C C . GLU B 1 113 ? -1.384 13.375 -1.551 1 95.06 113 GLU B C 1
ATOM 2271 O O . GLU B 1 113 ? -1.868 12.336 -1.106 1 95.06 113 GLU B O 1
ATOM 2276 N N . VAL B 1 114 ? -1.695 14.641 -1.155 1 96.44 114 VAL B N 1
ATOM 2277 C CA . VAL B 1 114 ? -2.877 14.898 -0.34 1 96.44 114 VAL B CA 1
ATOM 2278 C C . VAL B 1 114 ? -3.771 15.922 -1.042 1 96.44 114 VAL B C 1
ATOM 2280 O O . VAL B 1 114 ? -3.303 16.984 -1.471 1 96.44 114 VAL B O 1
ATOM 2283 N N . ARG B 1 115 ? -5.078 15.539 -1.207 1 96.56 115 ARG B N 1
ATOM 2284 C CA . ARG B 1 115 ? -6.062 16.453 -1.782 1 96.56 115 ARG B CA 1
ATOM 2285 C C . ARG B 1 115 ? -7.223 16.688 -0.821 1 96.56 115 ARG B C 1
ATOM 2287 O O . ARG B 1 115 ? -7.668 15.758 -0.144 1 96.56 115 ARG B O 1
ATOM 2294 N N . ARG B 1 116 ? -7.617 17.875 -0.811 1 96.69 116 ARG B N 1
ATOM 2295 C CA . ARG B 1 116 ? -8.883 18.156 -0.137 1 96.69 116 ARG B CA 1
ATOM 2296 C C . ARG B 1 116 ? -10.047 18.078 -1.115 1 96.69 116 ARG B C 1
ATOM 2298 O O . ARG B 1 116 ? -10.039 18.734 -2.154 1 96.69 116 ARG B O 1
ATOM 2305 N N . ASP B 1 117 ? -10.922 17.234 -0.887 1 93.88 117 ASP B N 1
ATOM 2306 C CA . ASP B 1 117 ? -12.172 17.078 -1.622 1 93.88 117 ASP B CA 1
ATOM 2307 C C . ASP B 1 117 ? -13.375 17.375 -0.727 1 93.88 117 ASP B C 1
ATOM 2309 O O . ASP B 1 117 ? -13.945 16.453 -0.124 1 93.88 117 ASP B O 1
ATOM 2313 N N . GLY B 1 118 ? -13.734 18.688 -0.643 1 93.94 118 GLY B N 1
ATOM 2314 C CA . GLY B 1 118 ? -14.773 19.109 0.283 1 93.94 118 GLY B CA 1
ATOM 2315 C C . GLY B 1 118 ? -14.391 18.906 1.738 1 93.94 118 GLY B C 1
ATOM 2316 O O . GLY B 1 118 ? -13.398 19.469 2.205 1 93.94 118 GLY B O 1
ATOM 2317 N N . ASP B 1 119 ? -15.094 18.047 2.41 1 96.12 119 ASP B N 1
ATOM 2318 C CA . ASP B 1 119 ? -14.906 17.859 3.846 1 96.12 119 ASP B CA 1
ATOM 2319 C C . ASP B 1 119 ? -14 16.656 4.121 1 96.12 119 ASP B C 1
ATOM 2321 O O . ASP B 1 119 ? -13.891 16.203 5.266 1 96.12 119 ASP B O 1
ATOM 2325 N N . TYR B 1 120 ? -13.312 16.312 3.043 1 94.56 120 TYR B N 1
ATOM 2326 C CA . TYR B 1 120 ? -12.453 15.1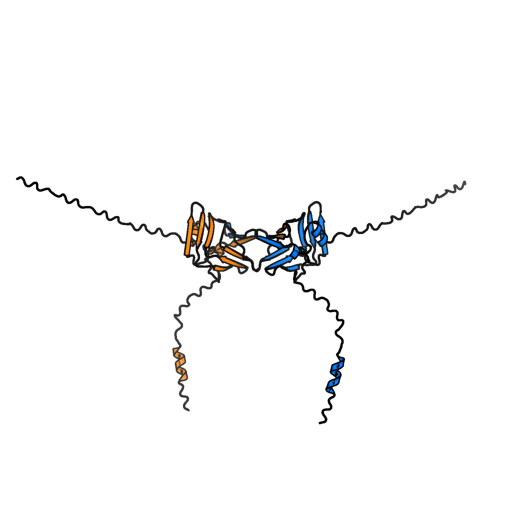41 3.225 1 94.56 120 TYR B CA 1
ATOM 2327 C C . TYR B 1 120 ? -11.047 15.422 2.713 1 94.56 120 TYR B C 1
ATOM 2329 O O . TYR B 1 120 ? -10.859 16.203 1.773 1 94.56 120 TYR B O 1
ATOM 2337 N N . LEU B 1 121 ? -10.055 14.797 3.424 1 96.62 121 LEU B N 1
ATOM 2338 C CA . LEU B 1 121 ? -8.695 14.688 2.906 1 96.62 121 LEU B CA 1
ATOM 2339 C C . LEU B 1 121 ? -8.484 13.336 2.229 1 96.62 121 LEU B C 1
ATOM 2341 O O . LEU B 1 121 ? -8.789 12.289 2.809 1 96.62 121 LEU B O 1
ATOM 2345 N N . VAL B 1 122 ? -8.039 13.367 1.017 1 93.75 122 VAL B N 1
ATOM 2346 C CA . VAL B 1 122 ? -7.734 12.156 0.266 1 93.75 122 VAL B CA 1
ATOM 2347 C C . VAL B 1 122 ? -6.219 11.969 0.178 1 93.75 122 VAL B C 1
ATOM 2349 O O . VAL B 1 122 ? -5.52 12.805 -0.409 1 93.75 122 VAL B O 1
ATOM 2352 N N . PHE B 1 123 ? -5.746 10.906 0.75 1 94.12 123 PHE B N 1
ATOM 2353 C CA . PHE B 1 123 ? -4.332 10.555 0.697 1 94.12 123 PHE B CA 1
ATOM 2354 C C . PHE B 1 123 ? -4.07 9.508 -0.378 1 94.12 123 PHE B C 1
ATOM 2356 O O . PHE B 1 123 ? -4.785 8.508 -0.459 1 94.12 123 PHE B O 1
ATOM 2363 N N . SER B 1 124 ? -3.09 9.758 -1.181 1 90.12 124 SER B N 1
ATOM 2364 C CA . SER B 1 124 ? -2.729 8.82 -2.234 1 90.12 124 SER B CA 1
ATOM 2365 C C . SER B 1 124 ? -1.338 8.234 -2.002 1 90.12 124 SER B C 1
ATOM 2367 O O . SER B 1 124 ? -0.382 8.977 -1.76 1 90.12 124 SER B O 1
ATOM 2369 N N . VAL B 1 125 ? -1.399 6.996 -1.9 1 86.75 125 VAL B N 1
ATOM 2370 C CA . VAL B 1 125 ? -0.141 6.27 -1.775 1 86.75 125 VAL B CA 1
ATOM 2371 C C . VAL B 1 125 ? 0.265 5.699 -3.133 1 86.75 125 VAL B C 1
ATOM 2373 O O . VAL B 1 125 ? -0.591 5.379 -3.961 1 86.75 125 VAL B O 1
ATOM 2376 N N . GLY B 1 126 ? 1.564 5.949 -3.492 1 71.38 126 GLY B N 1
ATOM 2377 C CA . GLY B 1 126 ? 2.072 5.535 -4.793 1 71.38 126 GLY B CA 1
ATOM 2378 C C . GLY B 1 126 ? 1.781 4.082 -5.113 1 71.38 126 GLY B C 1
ATOM 2379 O O . GLY B 1 126 ? 1.471 3.295 -4.223 1 71.38 126 GLY B O 1
ATOM 2380 N N . PHE B 1 127 ? 1.658 3.904 -6.445 1 70.12 127 PHE B N 1
ATOM 2381 C CA . PHE B 1 127 ? 1.659 2.557 -7 1 70.12 127 PHE B CA 1
ATOM 2382 C C . PHE B 1 127 ? 2.877 1.774 -6.523 1 70.12 127 PHE B C 1
ATOM 2384 O O . PHE B 1 127 ? 3.986 2.309 -6.48 1 70.12 127 PHE B O 1
ATOM 2391 N N . THR B 1 128 ? 2.529 0.745 -5.73 1 78.31 128 THR B N 1
ATOM 2392 C CA . THR B 1 128 ? 3.715 0.031 -5.27 1 78.31 128 THR B CA 1
ATOM 2393 C C . THR B 1 128 ? 3.871 -1.294 -6.012 1 78.31 128 THR B C 1
ATOM 2395 O O . THR B 1 128 ? 2.879 -1.946 -6.344 1 78.31 128 THR B O 1
ATOM 2398 N N . THR B 1 129 ? 5.047 -1.4 -6.43 1 82.94 129 THR B N 1
ATOM 2399 C CA . THR B 1 129 ? 5.434 -2.662 -7.051 1 82.94 129 THR B CA 1
ATOM 2400 C C . THR B 1 129 ? 6.441 -3.408 -6.18 1 82.94 129 THR B C 1
ATOM 2402 O O . THR B 1 129 ? 7.156 -2.793 -5.383 1 82.94 129 THR B O 1
ATOM 2405 N N . ALA B 1 130 ? 6.301 -4.676 -6.215 1 86.81 130 ALA B N 1
ATOM 2406 C CA . ALA B 1 130 ? 7.305 -5.531 -5.586 1 86.81 130 ALA B CA 1
ATOM 2407 C C . ALA B 1 130 ? 7.801 -6.598 -6.555 1 86.81 130 ALA B C 1
ATOM 2409 O O . ALA B 1 130 ? 7.027 -7.117 -7.363 1 86.81 130 ALA B O 1
ATOM 2410 N N . ASN B 1 131 ? 9.039 -6.836 -6.52 1 90.25 131 ASN B N 1
ATOM 2411 C CA . ASN B 1 131 ? 9.617 -7.828 -7.422 1 90.25 131 ASN B CA 1
ATOM 2412 C C . ASN B 1 131 ? 10.234 -8.992 -6.652 1 90.25 131 ASN B C 1
ATOM 2414 O O . ASN B 1 131 ? 10.836 -8.797 -5.594 1 90.25 131 ASN B O 1
ATOM 2418 N N . PHE B 1 132 ? 10.055 -10.188 -7.203 1 92.69 132 PHE B N 1
ATOM 2419 C CA . PHE B 1 132 ? 10.594 -11.414 -6.625 1 92.69 132 PHE B CA 1
ATOM 2420 C C . PHE B 1 132 ? 11.211 -12.289 -7.707 1 92.69 132 PHE B C 1
ATOM 2422 O O . PHE B 1 132 ? 10.68 -12.383 -8.82 1 92.69 132 PHE B O 1
ATOM 2429 N N . PRO B 1 133 ? 12.312 -12.922 -7.367 1 94.06 133 PRO B N 1
ATOM 2430 C CA . PRO B 1 133 ? 12.828 -13.891 -8.336 1 94.06 133 PRO B CA 1
ATOM 2431 C C . PRO B 1 133 ? 11.805 -14.977 -8.68 1 94.06 133 PRO B C 1
ATOM 2433 O O . PRO B 1 133 ? 11.141 -15.508 -7.789 1 94.06 133 PRO B O 1
ATOM 2436 N N . VAL B 1 134 ? 11.82 -15.266 -9.984 1 95.94 134 VAL B N 1
ATOM 2437 C CA . VAL B 1 134 ? 10.914 -16.312 -10.445 1 95.94 134 VAL B CA 1
ATOM 2438 C C . VAL B 1 134 ? 11.219 -17.625 -9.727 1 95.94 134 VAL B C 1
ATOM 2440 O O . VAL B 1 134 ? 10.312 -18.391 -9.391 1 95.94 134 VAL B O 1
ATOM 2443 N N . LYS B 1 135 ? 12.422 -17.859 -9.445 1 95 135 LYS B N 1
ATOM 2444 C CA . LYS B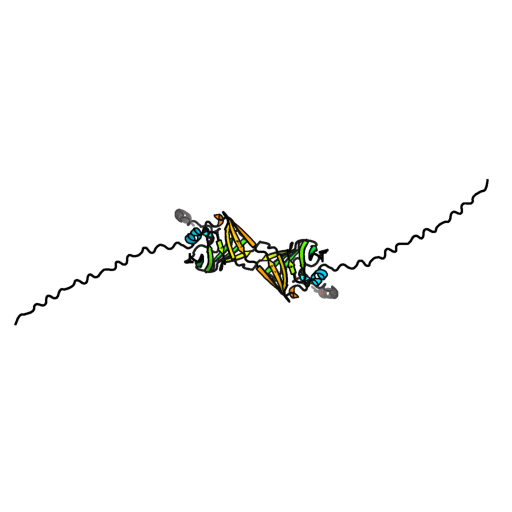 1 135 ? 12.859 -19.125 -8.844 1 95 135 LYS B CA 1
ATOM 2445 C C . LYS B 1 135 ? 12.242 -19.312 -7.461 1 95 135 LYS B C 1
ATOM 2447 O O . LYS B 1 135 ? 12.07 -20.438 -7.004 1 95 135 LYS B O 1
ATOM 2452 N N . ASP B 1 136 ? 11.859 -18.234 -6.805 1 93.56 136 ASP B N 1
ATOM 2453 C CA . ASP B 1 136 ? 11.258 -18.312 -5.477 1 93.56 136 ASP B CA 1
ATOM 2454 C C . ASP B 1 136 ? 9.844 -18.891 -5.555 1 93.56 136 ASP B C 1
ATOM 2456 O O . ASP B 1 136 ? 9.266 -19.266 -4.531 1 93.56 136 ASP B O 1
ATOM 2460 N N . PHE B 1 137 ? 9.391 -19.016 -6.777 1 96.19 137 PHE B N 1
ATOM 2461 C CA . PHE B 1 137 ? 8.023 -19.5 -6.992 1 96.19 137 PHE B CA 1
ATOM 2462 C C . PHE B 1 137 ? 8.023 -20.828 -7.738 1 96.19 137 PHE B C 1
ATOM 2464 O O . PHE B 1 137 ? 7.035 -21.188 -8.383 1 96.19 137 PHE B O 1
ATOM 2471 N N . SER B 1 138 ? 9.109 -21.531 -7.637 1 94.88 138 SER B N 1
ATOM 2472 C CA . SER B 1 138 ? 9.258 -22.797 -8.367 1 94.88 138 SER B CA 1
ATOM 2473 C C . SER B 1 138 ? 8.383 -23.891 -7.773 1 94.88 138 SER B C 1
ATOM 2475 O O . SER B 1 138 ? 8.094 -24.891 -8.438 1 94.88 138 SER B O 1
ATOM 2477 N N . GLU B 1 139 ? 8.055 -23.719 -6.543 1 94.12 139 GLU B N 1
ATOM 2478 C CA . GLU B 1 139 ? 7.102 -24.594 -5.871 1 94.12 139 GLU B CA 1
ATOM 2479 C C . GLU B 1 139 ? 5.879 -23.828 -5.383 1 94.12 139 GLU B C 1
ATOM 2481 O O . GLU B 1 139 ? 5.977 -22.641 -5.059 1 94.12 139 GLU B O 1
ATOM 2486 N N . SER B 1 140 ? 4.816 -24.531 -5.422 1 96.62 140 SER B N 1
ATOM 2487 C CA . SER B 1 140 ? 3.598 -23.906 -4.934 1 96.62 140 SER B CA 1
ATOM 2488 C C . SER B 1 140 ? 3.617 -23.75 -3.418 1 96.62 140 SER B C 1
ATOM 2490 O O . SER B 1 140 ? 3.984 -24.688 -2.705 1 96.62 140 SER B O 1
ATOM 2492 N N . PRO B 1 141 ? 3.205 -22.609 -2.936 1 96.06 141 PRO B N 1
ATOM 2493 C CA . PRO B 1 141 ? 3.084 -22.453 -1.484 1 96.06 141 PRO B CA 1
ATOM 2494 C C . PRO B 1 141 ? 1.904 -23.234 -0.905 1 96.06 141 PRO B C 1
ATOM 2496 O O . PRO B 1 141 ? 0.954 -23.547 -1.627 1 96.06 141 PRO B O 1
ATOM 2499 N N . ARG B 1 142 ? 2.072 -23.547 0.373 1 95.69 142 ARG B N 1
ATOM 2500 C CA . ARG B 1 142 ? 0.977 -24.172 1.106 1 95.69 142 ARG B CA 1
ATOM 2501 C C . ARG B 1 142 ? 0.288 -23.172 2.023 1 95.69 142 ARG B C 1
ATOM 2503 O O . ARG B 1 142 ? 0.938 -22.281 2.58 1 95.69 142 ARG B O 1
ATOM 2510 N N . CYS B 1 143 ? -1.011 -23.359 2.086 1 96.06 143 CYS B N 1
ATOM 2511 C CA . CYS B 1 143 ? -1.721 -22.469 3.004 1 96.06 143 CYS B CA 1
ATOM 2512 C C . CYS B 1 143 ? -1.139 -22.562 4.41 1 96.06 143 CYS B C 1
ATOM 2514 O O . CYS B 1 143 ? -0.8 -23.656 4.875 1 96.06 143 CYS B O 1
ATOM 2516 N N . GLY B 1 144 ? -0.997 -21.391 5.047 1 92.81 144 GLY B N 1
ATOM 2517 C CA . GLY B 1 144 ? -0.437 -21.344 6.387 1 92.81 144 GLY B CA 1
ATOM 2518 C C . GLY B 1 144 ? 1.062 -21.109 6.402 1 92.81 144 GLY B C 1
ATOM 2519 O O . GLY B 1 144 ? 1.524 -20.016 6.691 1 92.81 144 GLY B O 1
ATOM 2520 N N . CYS B 1 145 ? 1.808 -22.078 5.82 1 91.62 145 CYS B N 1
ATOM 2521 C CA . CYS B 1 145 ? 3.258 -22.016 5.965 1 91.62 145 CYS B CA 1
ATOM 2522 C C . CYS B 1 145 ? 3.908 -21.469 4.699 1 91.62 145 CYS B C 1
ATOM 2524 O O . CYS B 1 145 ? 5.105 -21.172 4.688 1 91.62 145 CYS B O 1
ATOM 2526 N N . GLY B 1 146 ? 3.174 -21.328 3.686 1 94.19 146 GLY B N 1
ATOM 2527 C CA . GLY B 1 146 ? 3.721 -20.75 2.467 1 94.19 146 GLY B CA 1
ATOM 2528 C C . GLY B 1 146 ? 4.801 -21.609 1.837 1 94.19 146 GLY B C 1
ATOM 2529 O O . GLY B 1 146 ? 4.602 -22.797 1.62 1 94.19 146 GLY B O 1
ATOM 2530 N N . PHE B 1 147 ? 5.898 -21.016 1.631 1 92.25 147 PHE B N 1
ATOM 2531 C CA . PHE B 1 147 ? 7.012 -21.688 0.97 1 92.25 147 PHE B CA 1
ATOM 2532 C C . PHE B 1 147 ? 7.957 -22.297 1.993 1 92.25 147 PHE B C 1
ATOM 2534 O O . PHE B 1 147 ? 8.938 -22.953 1.627 1 92.25 147 PHE B O 1
ATOM 2541 N N . SER B 1 148 ? 7.691 -22.141 3.258 1 83.31 148 SER B N 1
ATOM 2542 C CA . SER B 1 148 ? 8.602 -22.578 4.309 1 83.31 148 SER B CA 1
ATOM 2543 C C . SER B 1 148 ? 8.086 -23.844 4.996 1 83.31 148 SER B C 1
ATOM 2545 O O . SER B 1 148 ? 8.453 -24.125 6.137 1 83.31 148 SER B O 1
ATOM 2547 N N . CYS B 1 149 ? 7.281 -24.453 4.301 1 82.94 149 CYS B N 1
ATOM 2548 C CA . CYS B 1 149 ? 6.727 -25.656 4.938 1 82.94 149 CYS B CA 1
ATOM 2549 C C . CYS B 1 149 ? 7.766 -26.766 5.02 1 82.94 149 CYS B C 1
ATOM 2551 O O . CYS B 1 149 ? 8.523 -26.969 4.074 1 82.94 149 CYS B O 1
ATOM 2553 N N . ILE B 1 150 ? 8.062 -27.219 6.156 1 74.56 150 ILE B N 1
ATOM 2554 C CA . ILE B 1 150 ? 8.984 -28.328 6.359 1 74.56 150 ILE B CA 1
ATOM 2555 C C . ILE B 1 150 ? 8.273 -29.656 6.043 1 74.56 150 ILE B C 1
ATOM 2557 O O . ILE B 1 150 ? 7.203 -29.938 6.582 1 74.56 150 ILE B O 1
ATOM 2561 N N . ASP B 1 151 ? 8.578 -30.156 4.922 1 62.59 151 ASP B N 1
ATOM 2562 C CA . ASP B 1 151 ? 8.016 -31.469 4.656 1 62.59 151 ASP B CA 1
ATOM 2563 C C . ASP B 1 151 ? 8.531 -32.5 5.66 1 62.59 151 ASP B C 1
ATOM 2565 O O . ASP B 1 151 ? 9.742 -32.656 5.844 1 62.59 151 ASP B O 1
ATOM 2569 N N . VAL B 1 152 ? 7.996 -32.531 6.793 1 49.53 152 VAL B N 1
ATOM 2570 C CA . VAL B 1 152 ? 8.391 -33.625 7.656 1 49.53 152 VAL B CA 1
ATOM 2571 C C . VAL B 1 152 ? 8.438 -34.938 6.848 1 49.53 152 VAL B C 1
ATOM 2573 O O . VAL B 1 152 ? 7.414 -35.375 6.324 1 49.53 152 VAL B O 1
ATOM 2576 N N . ALA B 1 153 ? 9.445 -35.25 6.035 1 46.72 153 ALA B N 1
ATOM 2577 C CA . ALA B 1 153 ? 9.656 -36.625 5.59 1 46.72 153 ALA B CA 1
ATOM 2578 C C . ALA B 1 153 ? 9.117 -37.625 6.609 1 46.72 153 ALA B C 1
ATOM 2580 O O . ALA B 1 153 ? 9.242 -37.406 7.816 1 46.72 153 ALA B O 1
ATOM 2581 N N . ALA B 1 154 ? 8.039 -38.281 6.344 1 41.78 154 ALA B N 1
ATOM 2582 C CA . ALA B 1 154 ? 7.68 -39.469 7.109 1 41.78 154 ALA B CA 1
ATOM 2583 C C . ALA B 1 154 ? 8.922 -40.188 7.633 1 41.78 154 ALA B C 1
ATOM 2585 O O . ALA B 1 154 ? 9.773 -40.625 6.848 1 41.78 154 ALA B O 1
ATOM 2586 N N . GLU B 1 155 ? 9.555 -39.688 8.617 1 39.5 155 GLU B N 1
ATOM 2587 C CA . GLU B 1 155 ? 10.445 -40.656 9.25 1 39.5 155 GLU B CA 1
ATOM 2588 C C . GLU B 1 155 ? 9.883 -42.062 9.156 1 39.5 155 GLU B C 1
ATOM 2590 O O . GLU B 1 155 ? 8.695 -42.281 9.391 1 39.5 155 GLU B O 1
ATOM 2595 N N . ASP B 1 156 ? 10.375 -42.844 8.195 1 35.56 156 ASP B N 1
ATOM 2596 C CA . ASP B 1 156 ? 10.266 -44.281 8.242 1 35.56 156 ASP B CA 1
ATOM 2597 C C . ASP B 1 156 ? 10.32 -44.812 9.68 1 35.56 156 ASP B C 1
ATOM 2599 O O . ASP B 1 156 ? 11.297 -44.562 10.398 1 35.56 156 ASP B O 1
ATOM 2603 N N . ASP B 1 157 ? 9.164 -44.781 10.328 1 38.81 157 ASP B N 1
ATOM 2604 C CA . ASP B 1 157 ? 8.992 -45.562 11.562 1 38.81 157 ASP B CA 1
ATOM 2605 C C . ASP B 1 157 ? 9.805 -46.844 11.516 1 38.81 157 ASP B C 1
ATOM 2607 O O . ASP B 1 157 ? 9.445 -47.844 12.164 1 38.81 157 ASP B O 1
ATOM 2611 N N . THR B 1 158 ? 10.531 -47.125 10.375 1 34.69 158 THR B N 1
ATOM 2612 C CA . THR B 1 158 ? 11.055 -48.5 10.562 1 34.69 158 THR B CA 1
ATOM 2613 C C . THR B 1 158 ? 11.844 -48.594 11.867 1 34.69 158 THR B C 1
ATOM 2615 O O . THR B 1 158 ? 11.734 -49.562 12.594 1 34.69 158 THR B O 1
ATOM 2618 N N . GLY B 1 159 ? 13.047 -47.938 11.867 1 31.41 159 GLY B N 1
ATOM 2619 C CA . GLY B 1 159 ? 14.031 -48.562 12.734 1 31.41 159 GLY B CA 1
ATOM 2620 C C . GLY B 1 159 ? 13.82 -48.25 14.203 1 31.41 159 GLY B C 1
ATOM 2621 O O . GLY B 1 159 ? 14.719 -47.719 14.859 1 31.41 159 GLY B O 1
ATOM 2622 N N . ILE B 1 160 ? 12.664 -47.562 14.594 1 32.25 160 ILE B N 1
ATOM 2623 C CA . ILE B 1 160 ? 12.562 -47.656 16.047 1 32.25 160 ILE B CA 1
ATOM 2624 C C . ILE B 1 160 ? 12.5 -49.125 16.453 1 32.25 160 ILE B C 1
ATOM 2626 O O . ILE B 1 160 ? 11.523 -49.812 16.156 1 32.25 160 ILE B O 1
ATOM 2630 N N . ASP B 1 161 ? 13.539 -49.875 16.234 1 30.19 161 ASP B N 1
ATOM 2631 C CA . ASP B 1 161 ? 13.812 -51.125 16.938 1 30.19 161 ASP B CA 1
ATOM 2632 C C . ASP B 1 161 ? 13.352 -51.031 18.391 1 30.19 161 ASP B C 1
ATOM 2634 O O . ASP B 1 161 ? 13.711 -50.094 19.109 1 30.19 161 ASP B O 1
ATOM 2638 N N . GLN B 1 162 ? 12.078 -51.469 18.609 1 29.91 162 GLN B N 1
ATOM 2639 C CA . GLN B 1 162 ? 11.367 -51.812 19.828 1 29.91 162 GLN B CA 1
ATOM 2640 C C . GLN B 1 162 ? 12.32 -52.406 20.875 1 29.91 162 GLN B C 1
ATOM 2642 O O . GLN B 1 162 ? 12.461 -53.625 20.984 1 29.91 162 GLN B O 1
ATOM 2647 N N . ASN B 1 163 ? 13.57 -51.875 20.828 1 29.05 163 ASN B N 1
ATOM 2648 C CA . ASN B 1 163 ? 14.398 -52.469 21.875 1 29.05 163 ASN B CA 1
ATOM 2649 C C . ASN B 1 163 ? 13.773 -52.25 23.25 1 29.05 163 ASN B C 1
ATOM 2651 O O . ASN B 1 163 ? 14.109 -51.312 23.953 1 29.05 163 ASN B O 1
ATOM 2655 N N . TRP B 1 164 ? 12.453 -52 23.203 1 33.12 164 TRP B N 1
ATOM 2656 C CA . TRP B 1 164 ? 11.805 -51.938 24.516 1 33.12 164 TRP B CA 1
ATOM 2657 C C . TRP B 1 164 ? 12.047 -53.219 25.297 1 33.12 164 TRP B C 1
ATOM 2659 O O . TRP B 1 164 ? 11.461 -53.438 26.359 1 33.12 164 TRP B O 1
ATOM 2669 N N . GLN B 1 165 ? 12.586 -54.219 24.516 1 28.27 165 GLN B N 1
ATOM 2670 C CA . GLN B 1 165 ? 12.688 -55.469 25.234 1 28.27 165 GLN B CA 1
ATOM 2671 C C . GLN B 1 165 ? 13.43 -55.281 26.562 1 28.27 165 GLN B C 1
ATOM 2673 O O . GLN B 1 165 ? 13.203 -56.031 27.5 1 28.27 165 GLN B O 1
ATOM 2678 N N . ASN B 1 166 ? 14.398 -54.375 26.375 1 28.09 166 ASN B N 1
ATOM 2679 C CA . ASN B 1 166 ? 15.367 -54.656 27.422 1 28.09 166 ASN B CA 1
ATOM 2680 C C . ASN B 1 166 ? 14.883 -54.125 28.781 1 28.09 166 ASN B C 1
ATOM 2682 O O . ASN B 1 166 ? 15.609 -54.188 29.766 1 28.09 166 ASN B O 1
ATOM 2686 N N . LEU B 1 167 ? 13.953 -53.156 28.625 1 28.08 167 LEU B N 1
ATOM 2687 C CA . LEU B 1 167 ? 13.797 -52.531 29.938 1 28.08 167 LEU B CA 1
ATOM 2688 C C . LEU B 1 167 ? 13.078 -53.5 30.891 1 28.08 167 LEU B C 1
ATOM 2690 O O . LEU B 1 167 ? 12.883 -53.156 32.062 1 28.08 167 LEU B O 1
ATOM 2694 N N . TYR B 1 168 ? 12.367 -54.438 30.172 1 29.17 168 TYR B N 1
ATOM 2695 C CA . TYR B 1 168 ? 11.5 -55.188 31.078 1 29.17 168 TYR B CA 1
ATOM 2696 C C . TYR B 1 168 ? 12.305 -55.875 32.156 1 29.17 168 TYR B C 1
ATOM 2698 O O . TYR B 1 168 ? 11.734 -56.469 33.062 1 29.17 168 TYR B O 1
ATOM 2706 N N . VAL B 1 169 ? 13.57 -56.125 31.703 1 28.8 169 VAL B N 1
ATOM 2707 C CA . VAL B 1 169 ? 14.156 -57.219 32.469 1 28.8 169 VAL B CA 1
ATOM 2708 C C . VAL B 1 169 ? 14.359 -56.812 33.906 1 28.8 169 VAL B C 1
ATOM 2710 O O . VAL B 1 169 ? 14.414 -57.656 34.812 1 28.8 169 VAL B O 1
ATOM 2713 N N . PHE B 1 170 ? 14.719 -55.5 34 1 28.25 170 PHE B N 1
ATOM 2714 C CA . PHE B 1 170 ? 15.508 -55.375 35.219 1 28.25 170 PHE B CA 1
ATOM 2715 C C . PHE B 1 170 ? 14.617 -55.438 36.438 1 28.25 170 PHE B C 1
ATOM 2717 O O . PHE B 1 170 ? 15.102 -55.375 37.562 1 28.25 170 PHE B O 1
ATOM 2724 N N . MET B 1 171 ? 13.367 -55.125 36.156 1 27.25 171 MET B N 1
ATOM 2725 C CA . MET B 1 171 ? 12.711 -54.719 37.406 1 27.25 171 MET B CA 1
ATOM 2726 C C . MET B 1 171 ? 12.516 -55.938 38.312 1 27.25 171 MET B C 1
ATOM 2728 O O . MET B 1 171 ? 11.938 -55.812 39.406 1 27.25 171 MET B O 1
ATOM 2732 N N . ASN B 1 172 ? 12.586 -57.062 37.625 1 25.52 172 ASN B N 1
ATOM 2733 C CA . ASN B 1 172 ? 12.102 -58.156 38.469 1 25.52 172 ASN B CA 1
ATOM 2734 C C . ASN B 1 172 ? 13.023 -58.406 39.656 1 25.52 172 ASN B C 1
ATOM 2736 O O . ASN B 1 172 ? 13.406 -59.531 39.938 1 25.52 172 ASN B O 1
ATOM 2740 N N . SER B 1 173 ? 14.086 -57.562 39.688 1 28.52 173 SER B N 1
ATOM 2741 C CA . SER B 1 173 ? 14.922 -58.031 40.781 1 28.52 173 SER B CA 1
ATOM 2742 C C . SER B 1 173 ? 14.117 -58.219 42.094 1 28.52 173 SER B C 1
ATOM 2744 O O . SER B 1 173 ? 13.227 -57.406 42.375 1 28.52 173 SER B O 1
ATOM 2746 N N . THR B 1 174 ? 14.125 -59.469 42.594 1 28.19 174 THR B N 1
ATOM 2747 C CA . THR B 1 174 ? 13.648 -60.188 43.781 1 28.19 174 THR B CA 1
ATOM 2748 C C . THR B 1 174 ? 13.977 -59.406 45.062 1 28.19 174 THR B C 1
ATOM 2750 O O . THR B 1 174 ? 15.141 -59.25 45.406 1 28.19 174 THR B O 1
ATOM 2753 N N . VAL B 1 175 ? 13.531 -58.094 45.219 1 24.83 175 VAL B N 1
ATOM 2754 C CA . VAL B 1 175 ? 13.695 -57.625 46.562 1 24.83 175 VAL B CA 1
ATOM 2755 C C . VAL B 1 175 ? 13.18 -58.688 47.562 1 24.83 175 VAL B C 1
ATOM 2757 O O . VAL B 1 175 ? 12.008 -59.062 47.5 1 24.83 175 VAL B O 1
ATOM 2760 N N . HIS B 1 176 ? 14.016 -59.688 47.844 1 24.11 176 HIS B N 1
ATOM 2761 C CA . HIS B 1 176 ? 13.977 -60.594 48.969 1 24.11 176 HIS B CA 1
ATOM 2762 C C . HIS B 1 176 ? 13.82 -59.844 50.281 1 24.11 176 HIS B C 1
ATOM 2764 O O . HIS B 1 176 ? 14.695 -59.062 50.656 1 24.11 176 HIS B O 1
ATOM 2770 N N . PHE B 1 177 ? 12.82 -58.906 50.344 1 22.06 177 PHE B N 1
ATOM 2771 C CA . PHE B 1 177 ? 12.5 -58.875 51.75 1 22.06 177 PHE B CA 1
ATOM 2772 C C . PHE B 1 177 ? 11.781 -60.156 52.188 1 22.06 177 PHE B C 1
ATOM 2774 O O . PHE B 1 177 ? 11.086 -60.781 51.375 1 22.06 177 PHE B O 1
#

Radius of gyration: 41.44 Å; Cα contacts (8 Å, |Δi|>4): 593; chains: 2; bounding box: 107×161×138 Å

Organism: NCBI:txid529605

pLDDT: mean 76.71, std 26.5, range [22.06, 98.56]

Foldseek 3Di:
DPPPPPPPPPPPPPPPPPPPPPPPPPPPDAPQVVCVVLPAASQVAAPAWPGKDADPVFQKIKTAHPAKFWEDDPNFKIKIFGRMWIAGGHRPDGPPIDRIDIDGHPDDFDFDDWDDDDPDIDTDTDDDDDDDDSVLRNDHAHGYHGSNDDPPPPPPVPPPPCVVPPVPPDVPPPPPD/DPPPPPPPPPPPPPPPPPPPPPPPPPPPDAPQVVCVVLPAASQVAAPAWPGKDADPVFQKIKIAHPAKFWEDDPNFKIKIFGRMWIAGGHRPDGPPIDRIDIDGHPDDFDFDDWDDDDPDIDTDTDDDDDDDDSVLRNDHAHGYHGSNDDPPPPPPVPPPPCVVVPVVPPPPPPPPD

Secondary structure (DSSP, 8-state):
------------------------------HHHHHHHTT--GGGS-S---EEEE-TTT-EEEEE-SS-EEEEETTTEEEEEEEEEEEEEETTEEEEEEEEEEEESS-PEEEEEEEEETTEEEEEE--EEEEEEGGGGSSPPBTBTBT---------STT-----GGGGSGGG-----/------------------------------HHHHHHHTT--GGGS-S---EEEE-TTT-EEEEE-SS-EEEEETTTEEEEEEEEEEEEEETTEEEEEEEEEEEESS-PEEEEEEEEETTEEEEEE--EEEEEEGGGGSSPPBTBTBT---------GGG---TTGGGGSGGG-----

InterPro domains:
  IPR007493 Protein of unknown function DUF538 [PF04398] (31-137)
  IPR007493 Protein of unknown function DUF538 [PTHR31676] (25-143)
  IPR036758 At5g01610-like superfamily [G3DSA:2.30.240.10] (20-143)
  IPR036758 At5g01610-like superfamily [SSF141562] (7-149)

Solvent-accessible surface area (backbone atoms only — not comparable to full-atom values): 20234 Å² total; per-residue (Å²): 136,84,79,78,79,75,81,76,76,77,71,78,78,75,75,74,73,76,73,76,65,74,64,72,76,74,77,71,71,50,60,50,54,50,37,42,74,30,67,34,52,41,24,81,41,57,60,68,60,75,44,65,50,74,38,84,88,75,16,43,33,35,39,31,39,88,44,70,34,42,26,48,46,91,85,43,33,38,37,36,34,42,35,48,33,35,31,38,45,46,77,36,33,35,33,72,35,40,42,36,30,35,28,46,69,76,50,74,40,54,35,32,33,42,31,47,61,86,65,25,35,37,38,31,33,55,70,43,71,49,75,41,56,40,73,79,20,66,52,48,20,38,67,61,48,16,79,69,58,73,76,73,67,76,70,72,77,62,78,72,69,76,70,65,62,65,72,66,61,67,76,62,70,74,77,78,119,136,82,79,79,78,75,79,76,77,77,72,78,77,76,77,76,74,76,71,76,67,74,65,72,75,73,78,71,71,50,60,50,54,52,37,41,75,31,67,35,53,42,24,80,41,57,60,66,59,76,45,66,50,73,38,85,88,75,18,41,33,35,40,30,38,89,44,70,34,43,26,48,46,91,85,41,33,37,36,38,32,42,36,48,33,35,31,36,45,46,76,36,33,36,34,73,34,41,41,37,29,36,26,46,69,76,50,75,41,51,36,32,32,41,32,49,62,86,66,26,35,38,37,31,33,54,71,43,70,49,74,42,55,41,75,79,19,66,53,49,19,37,66,61,48,16,78,69,58,74,74,73,66,75,69,72,72,63,79,69,69,74,69,61,63,64,67,66,60,65,69,66,63,76,76,78,119